Protein AF-0000000087053799 (afdb_homodimer)

Sequence (282 aa):
MRIQCNVCEATEAKLLCCADEAALCWACDEKVHAANKLASKHLRVPLTSYSSQMPKCDICQEASGFFFCLQDRALLCRKCDVAIHTANPYVSGHQRFLLTGVKAGLESTTDPGASPSDAKYLIVKKFQKLKIMLHLEGGLLMRIQCNVCEATEAKLLCCADEAALCWACDEKVHAANKLASKHLRVPLTSYSSQMPKCDICQEASGFFFCLQDRALLCRKCDVAIHTANPYVSGHQRFLLTGVKAGLESTTDPGASPSDAKYLIVKKFQKLKIMLHLEGGLL

Nearest PDB structures (foldseek):
  7wsj-assembly2_C  TM=4.880E-01  e=1.371E-10  Arabidopsis thaliana
  7wsj-assembly1_B  TM=5.093E-01  e=4.129E-10  Arabidopsis thaliana
  7vsp-assembly2_B  TM=5.022E-01  e=5.275E-10  Arabidopsis thaliana
  7vsq-assembly2_B  TM=5.045E-01  e=3.315E-09  Arabidopsis thaliana
  7vsq-assembly3_C  TM=5.017E-01  e=1.533E-08  Arabidopsis thaliana

InterPro domains:
  IPR000315 B-box-type zinc finger [PF00643] (4-47)
  IPR000315 B-box-type zinc finger [PF00643] (53-96)
  IPR000315 B-box-type zinc finger [PS50119] (1-47)
  IPR000315 B-box-type zinc finger [PS50119] (52-99)
  IPR000315 B-box-type zinc finger [SM00336] (4-47)
  IPR000315 B-box-type zinc finger [SM00336] (52-99)
  IPR049808 CONSTANS-like, B-box-type 1 zinc finger [cd19821] (5-47)
  IPR049808 CONSTANS-like, B-box-type 1 zinc finger [cd19821] (56-99)
  IPR051979 B-box zinc finger domain-containing protein [PTHR31832] (1-117)

Radius of gyration: 24.32 Å; Cα contacts (8 Å, |Δi|>4): 510; chains: 2; bounding box: 56×94×60 Å

Foldseek 3Di:
DFDAWPPPSPDGFFKAFVVVRTGHHPVVLCVQQVPDDVSLPTWIWTKDLDDDDAAAFPPPRPHHFFKAWPVVRTGHDPVVLCVQLVPDPVSVPTDIDTDRNIDIDDDIDSRPVPPPVCVVVVVVVVVVVVVVVVVVVPPPD/DFDAWPPPSPDGFFKAFVVVRTGHHPVVLCVQQVPDDVSLPTWIWTKDLPDDDAAAFPPPRPHHFFKAWPVVRTGHDPVVLCVQLVPDPVSVPTDIDTDNNIDIDPDIDSRPVPPPVCVVVVVVVVVVVVVVVVVVVPPPD

pLDDT: mean 82.85, std 24.88, range [24.92, 98.69]

Structure (mmCIF, N/CA/C/O backbone):
data_AF-0000000087053799-model_v1
#
loop_
_entity.id
_entity.type
_entity.pdbx_description
1 polymer 'B-box zinc finger protein 23'
#
loop_
_atom_site.group_PDB
_atom_site.id
_atom_site.type_symbol
_atom_site.label_atom_id
_atom_site.label_alt_id
_atom_site.label_comp_id
_atom_site.label_asym_id
_atom_site.label_entity_id
_atom_site.label_seq_id
_atom_site.pdbx_PDB_ins_code
_atom_site.Cartn_x
_atom_site.Cartn_y
_atom_site.Cartn_z
_atom_site.occupancy
_atom_site.B_iso_or_equiv
_atom_site.auth_seq_id
_atom_site.auth_comp_id
_atom_site.auth_asym_id
_atom_site.auth_atom_id
_atom_site.pdbx_PDB_model_num
ATOM 1 N N . MET A 1 1 ? 6.211 0.188 5.891 1 95.25 1 MET A N 1
ATOM 2 C CA . MET A 1 1 ? 5.109 -0.159 6.781 1 95.25 1 MET A CA 1
ATOM 3 C C . MET A 1 1 ? 4.617 -1.576 6.512 1 95.25 1 MET A C 1
ATOM 5 O O . MET A 1 1 ? 4.387 -1.949 5.359 1 95.25 1 MET A O 1
ATOM 9 N N . ARG A 1 2 ? 4.426 -2.326 7.609 1 95.88 2 ARG A N 1
ATOM 10 C CA . ARG A 1 2 ? 4.105 -3.742 7.473 1 95.88 2 ARG A CA 1
ATOM 11 C C . ARG A 1 2 ? 2.605 -3.949 7.297 1 95.88 2 ARG A C 1
ATOM 13 O O . ARG A 1 2 ? 1.801 -3.184 7.828 1 95.88 2 ARG A O 1
ATOM 20 N N . ILE A 1 3 ? 2.361 -5 6.602 1 96.69 3 ILE A N 1
ATOM 21 C CA . ILE A 1 3 ? 0.971 -5.379 6.379 1 96.69 3 ILE A CA 1
ATOM 22 C C . ILE A 1 3 ? 0.57 -6.477 7.359 1 96.69 3 ILE A C 1
ATOM 24 O O . ILE A 1 3 ? 1.326 -7.422 7.586 1 96.69 3 ILE A O 1
ATOM 28 N N . GLN A 1 4 ? -0.624 -6.34 7.871 1 96.88 4 GLN A N 1
ATOM 29 C CA . GLN A 1 4 ? -1.114 -7.293 8.859 1 96.88 4 GLN A CA 1
ATOM 30 C C . GLN A 1 4 ? -1.717 -8.523 8.188 1 96.88 4 GLN A C 1
ATOM 32 O O . GLN A 1 4 ? -2.447 -8.398 7.199 1 96.88 4 GLN A O 1
ATOM 37 N N . CYS A 1 5 ? -1.4 -9.695 8.734 1 98 5 CYS A N 1
ATOM 38 C CA . CYS A 1 5 ? -2.047 -10.906 8.25 1 98 5 CYS A CA 1
ATOM 39 C C . CYS A 1 5 ? -3.562 -10.797 8.367 1 98 5 CYS A C 1
ATOM 41 O O . CYS A 1 5 ? -4.086 -10.453 9.43 1 98 5 CYS A O 1
ATOM 43 N N . ASN A 1 6 ? -4.223 -11.227 7.297 1 97.19 6 ASN A N 1
ATOM 44 C CA . ASN A 1 6 ? -5.676 -11.086 7.27 1 97.19 6 ASN A CA 1
ATOM 45 C C . ASN A 1 6 ? -6.352 -12.133 8.148 1 97.19 6 ASN A C 1
ATOM 47 O O . ASN A 1 6 ? -7.523 -11.984 8.508 1 97.19 6 ASN A O 1
ATOM 51 N N . VAL A 1 7 ? -5.676 -13.148 8.539 1 98.06 7 VAL A N 1
ATOM 52 C CA . VAL A 1 7 ? -6.305 -14.266 9.242 1 98.06 7 VAL A CA 1
ATOM 53 C C . VAL A 1 7 ? -6.051 -14.133 10.742 1 98.06 7 VAL A C 1
ATOM 55 O O . VAL A 1 7 ? -6.984 -13.914 11.523 1 98.06 7 VAL A O 1
ATOM 58 N N . CYS A 1 8 ? -4.879 -14.094 11.172 1 97.94 8 CYS A N 1
ATOM 59 C CA . CYS A 1 8 ? -4.617 -14.039 12.609 1 97.94 8 CYS A CA 1
ATOM 60 C C . CYS A 1 8 ? -4.629 -12.602 13.109 1 97.94 8 CYS A C 1
ATOM 62 O O . CYS A 1 8 ? -4.754 -12.359 14.312 1 97.94 8 CYS A O 1
ATOM 64 N N . GLU A 1 9 ? -4.398 -11.664 12.203 1 96.56 9 GLU A N 1
ATOM 65 C CA . GLU A 1 9 ? -4.371 -10.242 12.508 1 96.56 9 GLU A CA 1
ATOM 66 C C . GLU A 1 9 ? -3.352 -9.93 13.602 1 96.56 9 GLU A C 1
ATOM 68 O O . GLU A 1 9 ? -3.479 -8.93 14.305 1 96.56 9 GLU A O 1
ATOM 73 N N . ALA A 1 10 ? -2.391 -10.766 13.742 1 95.38 10 ALA A N 1
ATOM 74 C CA . ALA A 1 10 ? -1.413 -10.617 14.812 1 95.38 10 ALA A CA 1
ATOM 75 C C . ALA A 1 10 ? 0.002 -10.5 14.258 1 95.38 10 ALA A C 1
ATOM 77 O O . ALA A 1 10 ? 0.875 -9.891 14.875 1 95.38 10 ALA A O 1
ATOM 78 N N . THR A 1 11 ? 0.205 -11.094 13.188 1 96.75 11 THR A N 1
ATOM 79 C CA . THR A 1 11 ? 1.55 -11.172 12.625 1 96.75 11 THR A CA 1
ATOM 80 C C . THR A 1 11 ? 1.612 -10.461 11.273 1 96.75 11 THR A C 1
ATOM 82 O O . THR A 1 11 ? 0.579 -10.211 10.648 1 96.75 11 THR A O 1
ATOM 85 N N . GLU A 1 12 ? 2.859 -10.055 10.898 1 96.62 12 GLU A N 1
ATOM 86 C CA . GLU A 1 12 ? 3.104 -9.469 9.594 1 96.62 12 GLU A CA 1
ATOM 87 C C . GLU A 1 12 ? 2.848 -10.477 8.477 1 96.62 12 GLU A C 1
ATOM 89 O O . GLU A 1 12 ? 3.24 -11.641 8.578 1 96.62 12 GLU A O 1
ATOM 94 N N . ALA A 1 13 ? 2.186 -10.008 7.461 1 97.62 13 ALA A N 1
ATOM 95 C CA . ALA A 1 13 ? 1.979 -10.844 6.281 1 97.62 13 ALA A CA 1
ATOM 96 C C . ALA A 1 13 ? 3.275 -11.008 5.492 1 97.62 13 ALA A C 1
ATOM 98 O O . ALA A 1 13 ? 4.082 -10.086 5.41 1 97.62 13 ALA A O 1
ATOM 99 N N . LYS A 1 14 ? 3.418 -12.242 4.859 1 97.81 14 LYS A N 1
ATOM 100 C CA . LYS A 1 14 ? 4.609 -12.539 4.07 1 97.81 14 LYS A CA 1
ATOM 101 C C . LYS A 1 14 ? 4.234 -12.961 2.65 1 97.81 14 LYS A C 1
ATOM 103 O O . LYS A 1 14 ? 5.09 -13 1.763 1 97.81 14 LYS A O 1
ATOM 108 N N . LEU A 1 15 ? 2.953 -13.219 2.465 1 98.25 15 LEU A N 1
ATOM 109 C CA . LEU A 1 15 ? 2.445 -13.68 1.178 1 98.25 15 LEU A CA 1
ATOM 110 C C . LEU A 1 15 ? 1.132 -12.984 0.832 1 98.25 15 LEU A C 1
ATOM 112 O O . LEU A 1 15 ? 0.361 -12.625 1.724 1 98.25 15 LEU A O 1
ATOM 116 N N . LEU A 1 16 ? 0.913 -12.867 -0.444 1 98.12 16 LEU A N 1
ATOM 117 C CA . LEU A 1 16 ? -0.398 -12.469 -0.95 1 98.12 16 LEU A CA 1
ATOM 118 C C . LEU A 1 16 ? -1.023 -13.594 -1.771 1 98.12 16 LEU A C 1
ATOM 120 O O . LEU A 1 16 ? -0.388 -14.133 -2.68 1 98.12 16 LEU A O 1
ATOM 124 N N . CYS A 1 17 ? -2.152 -13.961 -1.374 1 98 17 CYS A N 1
ATOM 125 C CA . CYS A 1 17 ? -2.965 -14.82 -2.221 1 98 17 CYS A CA 1
ATOM 126 C C . CYS A 1 17 ? -4.016 -14.016 -2.977 1 98 17 CYS A C 1
ATOM 128 O O . CYS A 1 17 ? -4.965 -13.508 -2.377 1 98 17 CYS A O 1
ATOM 130 N N . CYS A 1 18 ? -3.854 -13.984 -4.23 1 95.5 18 CYS A N 1
ATOM 131 C CA . CYS A 1 18 ? -4.77 -13.188 -5.039 1 95.5 18 CYS A CA 1
ATOM 132 C C . CYS A 1 18 ? -6.137 -13.852 -5.121 1 95.5 18 CYS A C 1
ATOM 134 O O . CYS A 1 18 ? -7.164 -13.172 -5.156 1 95.5 18 CYS A O 1
ATOM 136 N N . ALA A 1 19 ? -6.211 -15.125 -5.164 1 95.88 19 ALA A N 1
ATOM 137 C CA . ALA A 1 19 ? -7.477 -15.852 -5.223 1 95.88 19 ALA A CA 1
ATOM 138 C C . ALA A 1 19 ? -8.328 -15.57 -3.988 1 95.88 19 ALA A C 1
ATOM 140 O O . ALA A 1 19 ? -9.547 -15.391 -4.094 1 95.88 19 ALA A O 1
ATOM 141 N N . ASP A 1 20 ? -7.695 -15.523 -2.883 1 96.25 20 ASP A N 1
ATOM 142 C CA . ASP A 1 20 ? -8.398 -15.227 -1.641 1 96.25 20 ASP A CA 1
ATOM 143 C C . ASP A 1 20 ? -8.445 -13.719 -1.382 1 96.25 20 ASP A C 1
ATOM 145 O O . ASP A 1 20 ? -9.102 -13.266 -0.443 1 96.25 20 ASP A O 1
ATOM 149 N N . GLU A 1 21 ? -7.727 -12.945 -2.133 1 95.31 21 GLU A N 1
ATOM 150 C CA . GLU A 1 21 ? -7.516 -11.516 -1.908 1 95.31 21 GLU A CA 1
ATOM 151 C C . GLU A 1 21 ? -7.09 -11.242 -0.469 1 95.31 21 GLU A C 1
ATOM 153 O O . GLU A 1 21 ? -7.664 -10.375 0.2 1 95.31 21 GLU A O 1
ATOM 158 N N . ALA A 1 22 ? -6.047 -11.961 -0.055 1 96.88 22 ALA A N 1
ATOM 159 C CA . ALA A 1 22 ? -5.641 -11.867 1.346 1 96.88 22 ALA A CA 1
ATOM 160 C C . ALA A 1 22 ? -4.125 -11.914 1.482 1 96.88 22 ALA A C 1
ATOM 162 O O . ALA A 1 22 ? -3.457 -12.703 0.806 1 96.88 22 ALA A O 1
ATOM 163 N N . ALA A 1 23 ? -3.658 -11.055 2.326 1 97.5 23 ALA A N 1
ATOM 164 C CA . ALA A 1 23 ? -2.27 -11.141 2.77 1 97.5 23 ALA A CA 1
ATOM 165 C C . ALA A 1 23 ? -2.139 -12.047 3.992 1 97.5 23 ALA A C 1
ATOM 167 O O . ALA A 1 23 ? -2.898 -11.906 4.957 1 97.5 23 ALA A O 1
ATOM 168 N N . LEU A 1 24 ? -1.108 -12.945 3.936 1 98.44 24 LEU A N 1
ATOM 169 C CA . LEU A 1 24 ? -1.055 -14 4.949 1 98.44 24 LEU A CA 1
ATOM 170 C C . LEU A 1 24 ? 0.363 -14.164 5.488 1 98.44 24 LEU A C 1
ATOM 172 O O . LEU A 1 24 ? 1.335 -14.016 4.742 1 98.44 24 LEU A O 1
ATOM 176 N N . CYS A 1 25 ? 0.391 -14.469 6.766 1 98 25 CYS A N 1
ATOM 177 C CA . CYS A 1 25 ? 1.653 -14.977 7.297 1 98 25 CYS A CA 1
ATOM 178 C C . CYS A 1 25 ? 1.856 -16.438 6.918 1 98 25 CYS A C 1
ATOM 180 O O . CYS A 1 25 ? 0.935 -17.094 6.422 1 98 25 CYS A O 1
ATOM 182 N N . TRP A 1 26 ? 3.029 -16.938 7.188 1 97.88 26 TRP A N 1
ATOM 183 C CA . TRP A 1 26 ? 3.35 -18.297 6.766 1 97.88 26 TRP A CA 1
ATOM 184 C C . TRP A 1 26 ? 2.439 -19.312 7.453 1 97.88 26 TRP A C 1
ATOM 186 O O . TRP A 1 26 ? 1.918 -20.219 6.809 1 97.88 26 TRP A O 1
ATOM 196 N N . ALA A 1 27 ? 2.223 -19.141 8.711 1 98.38 27 ALA A N 1
ATOM 197 C CA . ALA A 1 27 ? 1.41 -20.078 9.477 1 98.38 27 ALA A CA 1
ATOM 198 C C . ALA A 1 27 ? -0.031 -20.094 8.969 1 98.38 27 ALA A C 1
ATOM 200 O O . ALA A 1 27 ? -0.622 -21.156 8.789 1 98.38 27 ALA A O 1
ATOM 201 N N . CYS A 1 28 ? -0.536 -18.984 8.773 1 98.56 28 CYS A N 1
ATOM 202 C CA . CYS A 1 28 ? -1.916 -18.906 8.312 1 98.56 28 CYS A CA 1
ATOM 203 C C . CYS A 1 28 ? -2.037 -19.375 6.863 1 98.56 28 CYS A C 1
ATOM 205 O O . CYS A 1 28 ? -3.053 -19.953 6.48 1 98.56 28 CYS A O 1
ATOM 207 N N . ASP A 1 29 ? -1.03 -19.078 6.062 1 98.19 29 ASP A N 1
ATOM 208 C CA . ASP A 1 29 ? -1.027 -19.594 4.699 1 98.19 29 ASP A CA 1
ATOM 209 C C . ASP A 1 29 ? -1.146 -21.125 4.695 1 98.19 29 ASP A C 1
ATOM 211 O O . ASP A 1 29 ? -1.975 -21.688 3.973 1 98.19 29 ASP A O 1
ATOM 215 N N . GLU A 1 30 ? -0.338 -21.703 5.438 1 97.69 30 GLU A N 1
ATOM 216 C CA . GLU A 1 30 ? -0.353 -23.156 5.512 1 97.69 30 GLU A CA 1
ATOM 217 C C . GLU A 1 30 ? -1.729 -23.672 5.918 1 97.69 30 GLU A C 1
ATOM 219 O O . GLU A 1 30 ? -2.26 -24.594 5.293 1 97.69 30 GLU A O 1
ATOM 224 N N . LYS A 1 31 ? -2.289 -23.109 6.867 1 97.94 31 LYS A N 1
ATOM 225 C CA . LYS A 1 31 ? -3.592 -23.531 7.367 1 97.94 31 LYS A CA 1
ATOM 226 C C . LYS A 1 31 ? -4.68 -23.328 6.316 1 97.94 31 LYS A C 1
ATOM 228 O O . LYS A 1 31 ? -5.492 -24.219 6.078 1 97.94 31 LYS A O 1
ATOM 233 N N . VAL A 1 32 ? -4.684 -22.203 5.703 1 97.88 32 VAL A N 1
ATOM 234 C CA . VAL A 1 32 ? -5.734 -21.828 4.762 1 97.88 32 VAL A CA 1
ATOM 235 C C . VAL A 1 32 ? -5.645 -22.703 3.512 1 97.88 32 VAL A C 1
ATOM 237 O O . VAL A 1 32 ? -6.656 -23.203 3.021 1 97.88 32 VAL A O 1
ATOM 240 N N . HIS A 1 33 ? -4.48 -22.938 3.049 1 97.19 33 HIS A N 1
ATOM 241 C CA . HIS A 1 33 ? -4.336 -23.594 1.755 1 97.19 33 HIS A CA 1
ATOM 242 C C . HIS A 1 33 ? -4.164 -25.109 1.92 1 97.19 33 HIS A C 1
ATOM 244 O O . HIS A 1 33 ? -4.082 -25.844 0.93 1 97.19 33 HIS A O 1
ATOM 250 N N . ALA A 1 34 ? -4.148 -25.516 3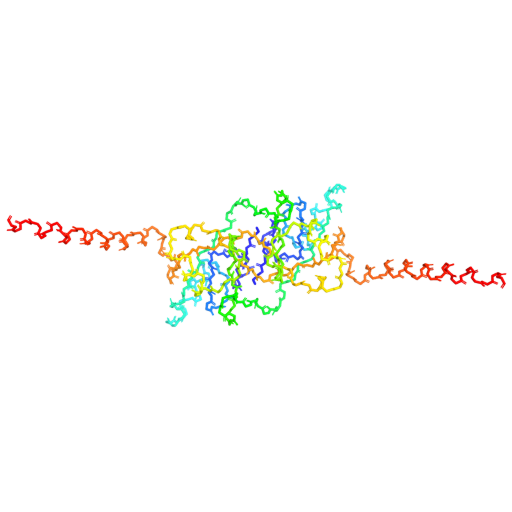.102 1 96.5 34 ALA A N 1
ATOM 251 C CA . ALA A 1 34 ? -4.199 -26.953 3.371 1 96.5 34 ALA A CA 1
ATOM 252 C C . ALA A 1 34 ? -5.637 -27.422 3.562 1 96.5 34 ALA A C 1
ATOM 254 O O . ALA A 1 34 ? -5.891 -28.625 3.662 1 96.5 34 ALA A O 1
ATOM 255 N N . ALA A 1 35 ? -6.543 -26.531 3.549 1 96 35 ALA A N 1
ATOM 256 C CA . ALA A 1 35 ? -7.926 -26.828 3.902 1 96 35 ALA A CA 1
ATOM 257 C C . ALA A 1 35 ? -8.555 -27.781 2.891 1 96 35 ALA A C 1
ATOM 259 O O . ALA A 1 35 ? -9.367 -28.641 3.254 1 96 35 ALA A O 1
ATOM 260 N N . ASN A 1 36 ? -8.273 -27.641 1.62 1 94.88 36 ASN A N 1
ATOM 261 C CA . ASN A 1 36 ? -8.758 -28.531 0.563 1 94.88 36 ASN A CA 1
ATOM 262 C C . ASN A 1 36 ? -7.902 -28.422 -0.695 1 94.88 36 ASN A C 1
ATOM 264 O O . ASN A 1 36 ? -7.047 -27.547 -0.793 1 94.88 36 ASN A O 1
ATOM 268 N N . LYS A 1 37 ? -8.211 -29.25 -1.561 1 95.69 37 LYS A N 1
ATOM 269 C CA . LYS A 1 37 ? -7.395 -29.391 -2.766 1 95.69 37 LYS A CA 1
ATOM 270 C C . LYS A 1 37 ? -7.48 -28.125 -3.625 1 95.69 37 LYS A C 1
ATOM 272 O O . LYS A 1 37 ? -6.492 -27.719 -4.238 1 95.69 37 LYS A O 1
ATOM 277 N N . LEU A 1 38 ? -8.656 -27.594 -3.752 1 97 38 LEU A N 1
ATOM 278 C CA . LEU A 1 38 ? -8.836 -26.406 -4.566 1 97 38 LEU A CA 1
ATOM 279 C C . LEU A 1 38 ? -8 -25.25 -4.02 1 97 38 LEU A C 1
ATOM 281 O O . LEU A 1 38 ? -7.336 -24.547 -4.785 1 97 38 LEU A O 1
ATOM 285 N N . ALA A 1 39 ? -7.965 -25.016 -2.762 1 97.25 39 ALA A N 1
ATOM 286 C CA . ALA A 1 39 ? -7.223 -23.938 -2.121 1 97.25 39 ALA A CA 1
ATOM 287 C C . ALA A 1 39 ? -5.719 -24.141 -2.273 1 97.25 39 ALA A C 1
ATOM 289 O O . ALA A 1 39 ? -4.961 -23.172 -2.385 1 97.25 39 ALA A O 1
ATOM 290 N N . SER A 1 40 ? -5.289 -25.328 -2.289 1 96.31 40 SER A N 1
ATOM 291 C CA . SER A 1 40 ? -3.867 -25.641 -2.375 1 96.31 40 SER A CA 1
ATOM 292 C C . SER A 1 40 ? -3.283 -25.203 -3.713 1 96.31 40 SER A C 1
ATOM 294 O O . SER A 1 40 ? -2.064 -25.094 -3.855 1 96.31 40 SER A O 1
ATOM 296 N N . LYS A 1 41 ? -4.109 -24.953 -4.652 1 96.19 41 LYS A N 1
ATOM 297 C CA . LYS A 1 41 ? -3.662 -24.562 -5.988 1 96.19 41 LYS A CA 1
ATOM 298 C C . LYS A 1 41 ? -3.533 -23.047 -6.113 1 96.19 41 LYS A C 1
ATOM 300 O O . LYS A 1 41 ? -3.041 -22.547 -7.125 1 96.19 41 LYS A O 1
ATOM 305 N N . HIS A 1 42 ? -3.943 -22.375 -5.102 1 97 42 HIS A N 1
ATOM 306 C CA . HIS A 1 42 ? -3.811 -20.922 -5.164 1 97 42 HIS A CA 1
ATOM 307 C C . HIS A 1 42 ? -2.346 -20.516 -5.219 1 97 42 HIS A C 1
ATOM 309 O O . HIS A 1 42 ? -1.521 -21.016 -4.457 1 97 42 HIS A O 1
ATOM 315 N N . LEU A 1 43 ? -2.072 -19.594 -6.172 1 95.06 43 LEU A N 1
ATOM 316 C CA . LEU A 1 43 ? -0.731 -19.016 -6.254 1 95.06 43 LEU A CA 1
ATOM 317 C C . LEU A 1 43 ? -0.522 -17.953 -5.184 1 95.06 43 LEU A C 1
ATOM 319 O O . LEU A 1 43 ? -1.413 -17.141 -4.926 1 95.06 43 LEU A O 1
ATOM 323 N N . ARG A 1 44 ? 0.657 -18.094 -4.52 1 97.81 44 ARG A N 1
ATOM 324 C CA . ARG A 1 44 ? 1.034 -17.125 -3.504 1 97.81 44 ARG A CA 1
ATOM 325 C C . ARG A 1 44 ? 2.172 -16.234 -3.996 1 97.81 44 ARG A C 1
ATOM 327 O O . ARG A 1 44 ? 3.15 -16.734 -4.562 1 97.81 44 ARG A O 1
ATOM 334 N N . VAL A 1 45 ? 1.982 -14.945 -3.811 1 98.19 45 VAL A N 1
ATOM 33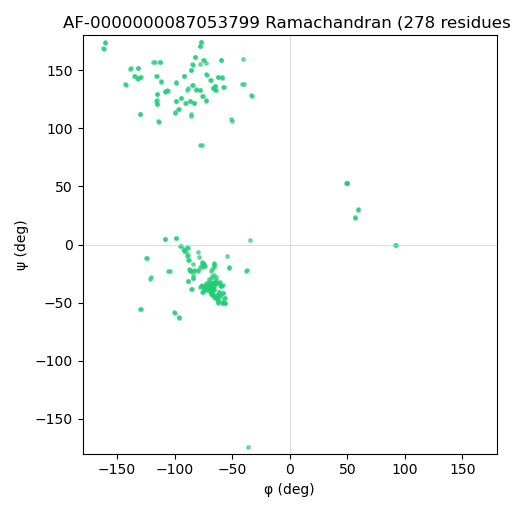5 C CA . VAL A 1 45 ? 3.006 -13.977 -4.172 1 98.19 45 VAL A CA 1
ATOM 336 C C . VAL A 1 45 ? 3.795 -13.562 -2.93 1 98.19 45 VAL A C 1
ATOM 338 O O . VAL A 1 45 ? 3.219 -13.094 -1.947 1 98.19 45 VAL A O 1
ATOM 341 N N . PRO A 1 46 ? 5.168 -13.75 -2.994 1 97.56 46 PRO A N 1
ATOM 342 C CA . PRO A 1 46 ? 5.945 -13.336 -1.824 1 97.56 46 PRO A CA 1
ATOM 343 C C . PRO A 1 46 ? 5.965 -11.82 -1.635 1 97.56 46 PRO A C 1
ATOM 345 O O . PRO A 1 46 ? 6.012 -11.078 -2.615 1 97.56 46 PRO A O 1
ATOM 348 N N . LEU A 1 47 ? 5.891 -11.445 -0.342 1 97 47 LEU A N 1
ATOM 349 C CA . LEU A 1 47 ? 5.969 -10.039 0.048 1 97 47 LEU A CA 1
ATOM 350 C C . LEU A 1 47 ? 7.258 -9.758 0.814 1 97 47 LEU A C 1
ATOM 352 O O . LEU A 1 47 ? 7.695 -10.586 1.622 1 97 47 LEU A O 1
ATOM 356 N N . THR A 1 48 ? 7.812 -8.633 0.528 1 94.31 48 THR A N 1
ATOM 357 C CA . THR A 1 48 ? 9.016 -8.211 1.241 1 94.31 48 THR A CA 1
ATOM 358 C C . THR A 1 48 ? 8.867 -6.785 1.755 1 94.31 48 THR A C 1
ATOM 360 O O . THR A 1 48 ? 8.5 -5.883 1.001 1 94.31 48 THR A O 1
ATOM 363 N N . SER A 1 49 ? 8.797 -6.641 3.07 1 81.44 49 SER A N 1
ATOM 364 C CA . SER A 1 49 ? 8.656 -5.328 3.695 1 81.44 49 SER A CA 1
ATOM 365 C C . SER A 1 49 ? 10.016 -4.648 3.855 1 81.44 49 SER A C 1
ATOM 367 O O . SER A 1 49 ? 10.086 -3.471 4.211 1 81.44 49 SER A O 1
ATOM 369 N N . TYR A 1 50 ? 11.023 -5.59 3.936 1 63.19 50 TYR A N 1
ATOM 370 C CA . TYR A 1 50 ? 12.289 -5.047 4.414 1 63.19 50 TYR A CA 1
ATOM 371 C C . TYR A 1 50 ? 12.508 -3.631 3.9 1 63.19 50 TYR A C 1
ATOM 373 O O . TYR A 1 50 ? 11.812 -3.182 2.988 1 63.19 50 TYR A O 1
ATOM 381 N N . SER A 1 51 ? 13.68 -3.051 4.168 1 55.69 51 SER A N 1
ATOM 382 C CA . SER A 1 51 ? 14.461 -1.844 4.426 1 55.69 51 SER A CA 1
ATOM 383 C C . SER A 1 51 ? 14.273 -0.819 3.311 1 55.69 51 SER A C 1
ATOM 385 O O . SER A 1 51 ? 14.969 0.2 3.277 1 55.69 51 SER A O 1
ATOM 387 N N . SER A 1 52 ? 13.672 -1.111 2.211 1 59.56 52 SER A N 1
ATOM 388 C CA . SER A 1 52 ? 14.141 -0.21 1.165 1 59.56 52 SER A CA 1
ATOM 389 C C . SER A 1 52 ? 13.477 1.158 1.273 1 59.56 52 SER A C 1
ATOM 391 O O . SER A 1 52 ? 12.516 1.329 2.029 1 59.56 52 SER A O 1
ATOM 393 N N . GLN A 1 53 ? 14.109 2.104 0.788 1 78.81 53 GLN A N 1
ATOM 394 C CA . GLN A 1 53 ? 13.867 3.518 0.526 1 78.81 53 GLN A CA 1
ATOM 395 C C . GLN A 1 53 ? 12.547 3.721 -0.214 1 78.81 53 GLN A C 1
ATOM 397 O O . GLN A 1 53 ? 12.289 3.057 -1.22 1 78.81 53 GLN A O 1
ATOM 402 N N . MET A 1 54 ? 11.539 4.238 0.531 1 92.12 54 MET A N 1
ATOM 403 C CA . MET A 1 54 ? 10.328 4.691 -0.155 1 92.12 54 MET A CA 1
ATOM 404 C C . MET A 1 54 ? 10.68 5.398 -1.46 1 92.12 54 MET A C 1
ATOM 406 O O . MET A 1 54 ? 11.672 6.129 -1.529 1 92.12 54 MET A O 1
ATOM 410 N N . PRO A 1 55 ? 9.867 5.059 -2.455 1 95.81 55 PRO A N 1
ATOM 411 C CA . PRO A 1 55 ? 10.086 5.836 -3.678 1 95.81 55 PRO A CA 1
ATOM 412 C C . PRO A 1 55 ? 9.883 7.336 -3.467 1 95.81 55 PRO A C 1
ATOM 414 O O . PRO A 1 55 ? 9.219 7.746 -2.516 1 95.81 55 PRO A O 1
ATOM 417 N N . LYS A 1 56 ? 10.5 8.008 -4.41 1 97.19 56 LYS A N 1
ATOM 418 C CA . LYS A 1 56 ? 10.398 9.461 -4.32 1 97.19 56 LYS A CA 1
ATOM 419 C C . LYS A 1 56 ? 9.109 9.961 -4.969 1 97.19 56 LYS A C 1
ATOM 421 O O . LYS A 1 56 ? 8.555 9.305 -5.855 1 97.19 56 LYS A O 1
ATOM 426 N N . CYS A 1 57 ? 8.695 11.078 -4.52 1 98.38 57 CYS A N 1
ATOM 427 C CA . CYS A 1 57 ? 7.547 11.789 -5.066 1 98.38 57 CYS A CA 1
ATOM 428 C C . CYS A 1 57 ? 7.75 12.094 -6.547 1 98.38 57 CYS A C 1
ATOM 430 O O . CYS A 1 57 ? 8.844 12.5 -6.953 1 98.38 57 CYS A O 1
ATOM 432 N N . ASP A 1 58 ? 6.664 12.016 -7.266 1 98.62 58 ASP A N 1
ATOM 433 C CA . ASP A 1 58 ? 6.727 12.219 -8.711 1 98.62 58 ASP A CA 1
ATOM 434 C C . ASP A 1 58 ? 6.832 13.711 -9.047 1 98.62 58 ASP A C 1
ATOM 436 O O . ASP A 1 58 ? 7.223 14.07 -10.156 1 98.62 58 ASP A O 1
ATOM 440 N N . ILE A 1 59 ? 6.5 14.516 -8.188 1 98.5 59 ILE A N 1
ATOM 441 C CA . ILE A 1 59 ? 6.43 15.953 -8.453 1 98.5 59 ILE A CA 1
ATOM 442 C C . ILE A 1 59 ? 7.727 16.625 -8.008 1 98.5 59 ILE A C 1
ATOM 444 O O . ILE A 1 59 ? 8.516 17.062 -8.836 1 98.5 59 ILE A O 1
ATOM 448 N N . CYS A 1 60 ? 8.055 16.594 -6.746 1 98.38 60 CYS A N 1
ATOM 449 C CA . CYS A 1 60 ? 9.25 17.297 -6.266 1 98.38 60 CYS A CA 1
ATOM 450 C C . CYS A 1 60 ? 10.492 16.438 -6.473 1 98.38 60 CYS A C 1
ATOM 452 O O . CYS A 1 60 ? 11.617 16.953 -6.438 1 98.38 60 CYS A O 1
ATOM 454 N N . GLN A 1 61 ? 10.352 15.195 -6.586 1 97.88 61 GLN A N 1
ATOM 455 C CA . GLN A 1 61 ? 11.43 14.234 -6.797 1 97.88 61 GLN A CA 1
ATOM 456 C C . GLN A 1 61 ? 12.445 14.305 -5.66 1 97.88 61 GLN A C 1
ATOM 458 O O . GLN A 1 61 ? 13.633 14.016 -5.863 1 97.88 61 GLN A O 1
ATOM 463 N N . GLU A 1 62 ? 12.016 14.641 -4.516 1 97.5 62 GLU A N 1
ATOM 464 C CA . GLU A 1 62 ? 12.891 14.773 -3.355 1 97.5 62 GLU A CA 1
ATOM 465 C C . GLU A 1 62 ? 12.344 14.008 -2.158 1 97.5 62 GLU A C 1
ATOM 467 O O . GLU A 1 62 ? 12.992 13.094 -1.644 1 97.5 62 GLU A O 1
ATOM 472 N N . ALA A 1 63 ? 11.195 14.305 -1.824 1 97.31 63 ALA A N 1
ATOM 473 C CA . ALA A 1 63 ? 10.586 13.68 -0.65 1 97.31 63 ALA A CA 1
ATOM 474 C C . ALA A 1 63 ? 10.016 12.312 -0.991 1 97.31 63 ALA A C 1
ATOM 476 O O . ALA A 1 63 ? 9.789 12 -2.162 1 97.31 63 ALA A O 1
ATOM 477 N N . SER A 1 64 ? 9.812 11.531 0.052 1 96.25 64 SER A N 1
ATOM 478 C CA . SER A 1 64 ? 9.211 10.219 -0.127 1 96.25 64 SER A CA 1
ATOM 479 C C . SER A 1 64 ? 7.762 10.328 -0.6 1 96.25 64 SER A C 1
ATOM 481 O O . SER A 1 64 ? 7 11.156 -0.096 1 96.25 64 SER A O 1
ATOM 483 N N . GLY A 1 65 ? 7.469 9.484 -1.613 1 97.5 65 GLY A N 1
ATOM 484 C CA . GLY A 1 65 ? 6.09 9.367 -2.061 1 97.5 65 GLY A CA 1
ATOM 485 C C . GLY A 1 65 ? 5.289 8.359 -1.258 1 97.5 65 GLY A C 1
ATOM 486 O O . GLY A 1 65 ? 5.48 7.148 -1.399 1 97.5 65 GLY A O 1
ATOM 487 N N . PHE A 1 66 ? 4.336 8.891 -0.48 1 97.62 66 PHE A N 1
ATOM 488 C CA . PHE A 1 66 ? 3.529 8.031 0.377 1 97.62 66 PHE A CA 1
ATOM 489 C C . PHE A 1 66 ? 2.141 7.828 -0.214 1 97.62 66 PHE A C 1
ATOM 491 O O . PHE A 1 66 ? 1.472 6.832 0.082 1 97.62 66 PHE A O 1
ATOM 498 N N . PHE A 1 67 ? 1.791 8.734 -1.008 1 98.31 67 PHE A N 1
ATOM 499 C CA . PHE A 1 67 ? 0.389 8.75 -1.41 1 98.31 67 PHE A CA 1
ATOM 500 C C . PHE A 1 67 ? 0.252 8.484 -2.904 1 98.31 67 PHE A C 1
ATOM 502 O O . PHE A 1 67 ? 0.74 9.266 -3.725 1 98.31 67 PHE A O 1
ATOM 509 N N . PHE A 1 68 ? -0.451 7.465 -3.199 1 98.19 68 PHE A N 1
ATOM 510 C CA . PHE A 1 68 ? -0.769 7.113 -4.578 1 98.19 68 PHE A CA 1
ATOM 511 C C . PHE A 1 68 ? -2.148 7.629 -4.965 1 98.19 68 PHE A C 1
ATOM 513 O O . PHE A 1 68 ? -3.156 7.219 -4.383 1 98.19 68 PHE A O 1
ATOM 520 N N . CYS A 1 69 ? -2.188 8.508 -5.898 1 98.5 69 CYS A N 1
ATOM 521 C CA . CYS A 1 69 ? -3.461 8.992 -6.418 1 98.5 69 CYS A CA 1
ATOM 522 C C . CYS A 1 69 ? -3.979 8.086 -7.527 1 98.5 69 CYS A C 1
ATOM 524 O O . CYS A 1 69 ? -3.338 7.945 -8.57 1 98.5 69 CYS A O 1
ATOM 526 N N . LEU A 1 70 ? -5.148 7.605 -7.344 1 97.69 70 LEU A N 1
ATOM 527 C CA . LEU A 1 70 ? -5.715 6.637 -8.281 1 97.69 70 LEU A CA 1
ATOM 528 C C . LEU A 1 70 ? -5.984 7.281 -9.633 1 97.69 70 LEU A C 1
ATOM 530 O O . LEU A 1 70 ? -5.68 6.699 -10.672 1 97.69 70 LEU A O 1
ATOM 534 N N . GLN A 1 71 ? -6.504 8.414 -9.656 1 97.56 71 GLN A N 1
ATOM 535 C CA . GLN A 1 71 ? -6.906 9.078 -10.891 1 97.56 71 GLN A CA 1
ATOM 536 C C . GLN A 1 71 ? -5.691 9.594 -11.656 1 97.56 71 GLN A C 1
ATOM 538 O O . GLN A 1 71 ? -5.609 9.453 -12.875 1 97.56 71 GLN A O 1
ATOM 543 N N . ASP A 1 72 ? -4.762 10.102 -10.922 1 97.5 72 ASP A N 1
ATOM 544 C CA . ASP A 1 72 ? -3.586 10.672 -11.57 1 97.5 72 ASP A CA 1
ATOM 545 C C . ASP A 1 72 ? -2.521 9.602 -11.812 1 97.5 72 ASP A C 1
ATOM 547 O O . ASP A 1 72 ? -1.564 9.828 -12.555 1 97.5 72 ASP A O 1
ATOM 551 N N . ARG A 1 73 ? -2.68 8.57 -11.25 1 97.06 73 ARG A N 1
ATOM 552 C CA . ARG A 1 73 ? -1.667 7.52 -11.266 1 97.06 73 ARG A CA 1
ATOM 553 C C . ARG A 1 73 ? -0.293 8.078 -10.906 1 97.06 73 ARG A C 1
ATOM 555 O O . ARG A 1 73 ? 0.694 7.793 -11.586 1 97.06 73 ARG A O 1
ATOM 562 N N . ALA A 1 74 ? -0.212 8.773 -9.789 1 98.19 74 ALA A N 1
ATOM 563 C CA . ALA A 1 74 ? 1.007 9.43 -9.328 1 98.19 74 ALA A CA 1
ATOM 564 C C . ALA A 1 74 ? 1.275 9.125 -7.859 1 98.19 74 ALA A C 1
ATOM 566 O O . ALA A 1 74 ? 0.342 9.023 -7.059 1 98.19 74 ALA A O 1
ATOM 567 N N . LEU A 1 75 ? 2.566 8.992 -7.621 1 98.5 75 LEU A N 1
ATOM 568 C CA . LEU A 1 75 ? 3.047 8.883 -6.246 1 98.5 75 LEU A CA 1
ATOM 569 C C . LEU A 1 75 ? 3.473 10.25 -5.711 1 98.5 75 LEU A C 1
ATOM 571 O O . LEU A 1 75 ? 4.297 10.93 -6.324 1 98.5 75 LEU A O 1
ATOM 575 N N . LEU A 1 76 ? 2.887 10.609 -4.547 1 98.69 76 LEU A N 1
ATOM 576 C CA . LEU A 1 76 ? 3.068 11.977 -4.082 1 98.69 76 LEU A CA 1
ATOM 577 C C . LEU A 1 76 ? 3.529 12 -2.629 1 98.69 76 LEU A C 1
ATOM 579 O O . LEU A 1 76 ? 3.094 11.172 -1.822 1 98.69 76 LEU A O 1
ATOM 583 N N . CYS A 1 77 ? 4.387 12.992 -2.391 1 98.5 77 CYS A N 1
ATOM 584 C CA . CYS A 1 77 ? 4.648 13.305 -0.991 1 98.5 77 CYS A CA 1
ATOM 585 C C . CYS A 1 77 ? 3.504 14.109 -0.387 1 98.5 77 CYS A C 1
ATOM 587 O O . CYS A 1 77 ? 2.58 14.508 -1.097 1 98.5 77 CYS A O 1
ATOM 589 N N . ARG A 1 78 ? 3.627 14.312 0.883 1 98.19 78 ARG A N 1
ATOM 590 C CA . ARG A 1 78 ? 2.527 15 1.558 1 98.19 78 ARG A CA 1
ATOM 591 C C . ARG A 1 78 ? 2.338 16.406 1.005 1 98.19 78 ARG A C 1
ATOM 593 O O . ARG A 1 78 ? 1.218 16.812 0.681 1 98.19 78 ARG A O 1
ATOM 600 N N . LYS A 1 79 ? 3.354 17.125 0.938 1 97.88 79 LYS A N 1
ATOM 601 C CA . LYS A 1 79 ? 3.277 18.516 0.492 1 97.88 79 LYS A CA 1
ATOM 602 C C . LYS A 1 79 ? 2.684 18.609 -0.911 1 97.88 79 LYS A C 1
ATOM 604 O O . LYS A 1 79 ? 1.768 19.391 -1.15 1 97.88 79 LYS A O 1
ATOM 609 N N . CYS A 1 80 ? 3.16 17.875 -1.835 1 98.62 80 CYS A N 1
ATOM 610 C CA . CYS A 1 80 ? 2.674 17.891 -3.209 1 98.62 80 CYS A CA 1
ATOM 611 C C . CYS A 1 80 ? 1.248 17.359 -3.295 1 98.62 80 CYS A C 1
ATOM 613 O O . CYS A 1 80 ? 0.448 17.844 -4.102 1 98.62 80 CYS A O 1
ATOM 615 N N . ASP A 1 81 ? 0.957 16.359 -2.49 1 98.62 81 ASP A N 1
ATOM 616 C CA . ASP A 1 81 ? -0.385 15.781 -2.441 1 98.62 81 ASP A CA 1
ATOM 617 C C . ASP A 1 81 ? -1.421 16.844 -2.074 1 98.62 81 ASP A C 1
ATOM 619 O O . ASP A 1 81 ? -2.428 17 -2.77 1 98.62 81 ASP A O 1
ATOM 623 N N . VAL A 1 82 ? -1.106 17.547 -1.029 1 98.12 82 VAL A N 1
ATOM 624 C CA . VAL A 1 82 ? -2.025 18.578 -0.556 1 98.12 82 VAL A CA 1
ATOM 625 C C . VAL A 1 82 ? -2.133 19.688 -1.597 1 98.12 82 VAL A C 1
ATOM 627 O O . VAL A 1 82 ? -3.236 20.125 -1.934 1 98.12 82 VAL A O 1
ATOM 630 N N . ALA A 1 83 ? -1.054 20.094 -2.104 1 98.25 83 ALA A N 1
ATOM 631 C CA . ALA A 1 83 ? -1.053 21.172 -3.09 1 98.25 83 ALA A CA 1
ATOM 632 C C . ALA A 1 83 ? -1.917 20.812 -4.297 1 98.25 83 ALA A C 1
ATOM 634 O O . ALA A 1 83 ? -2.688 21.641 -4.781 1 98.25 83 ALA A O 1
ATOM 635 N N . ILE A 1 84 ? -1.823 19.641 -4.707 1 98.38 84 ILE A N 1
ATOM 636 C CA . ILE A 1 84 ? -2.52 19.188 -5.91 1 98.38 84 ILE A CA 1
ATOM 637 C C . ILE A 1 84 ? -4 18.984 -5.602 1 98.38 84 ILE A C 1
ATOM 639 O O . ILE A 1 84 ? -4.867 19.438 -6.348 1 98.38 84 ILE A O 1
ATOM 643 N N . HIS A 1 85 ? -4.328 18.453 -4.527 1 98.38 85 HIS A N 1
ATOM 644 C CA . HIS A 1 85 ? -5.684 17.969 -4.305 1 98.38 85 HIS A CA 1
ATOM 645 C C . HIS A 1 85 ? -6.512 18.969 -3.516 1 98.38 85 HIS A C 1
ATOM 647 O O . HIS A 1 85 ? -7.656 18.688 -3.146 1 98.38 85 HIS A O 1
ATOM 653 N N . THR A 1 86 ? -5.973 20.078 -3.277 1 97.5 86 THR A N 1
ATOM 654 C CA . THR A 1 86 ? -6.762 21.156 -2.711 1 97.5 86 THR A CA 1
ATOM 655 C C . THR A 1 86 ? -7.016 22.25 -3.754 1 97.5 86 THR A C 1
ATOM 657 O O . THR A 1 86 ? -7.664 23.25 -3.463 1 97.5 86 THR A O 1
ATOM 660 N N . ALA A 1 87 ? -6.598 22.031 -4.973 1 97 87 ALA A N 1
ATOM 661 C CA . ALA A 1 87 ? -6.656 23.047 -6.023 1 97 87 ALA A CA 1
ATOM 662 C C . ALA A 1 87 ? -8.094 23.328 -6.43 1 97 87 ALA A C 1
ATOM 664 O O . ALA A 1 87 ? -8.453 24.484 -6.727 1 97 87 ALA A O 1
ATOM 665 N N . ASN A 1 88 ? -8.953 22.344 -6.492 1 96.5 88 ASN A N 1
ATOM 666 C CA . ASN A 1 88 ? -10.367 22.484 -6.812 1 96.5 88 ASN A CA 1
ATOM 667 C C . ASN A 1 88 ? -11.172 21.266 -6.379 1 96.5 88 ASN A C 1
ATOM 669 O O . ASN A 1 88 ? -10.594 20.234 -6.012 1 96.5 88 ASN A O 1
ATOM 673 N N . PRO A 1 89 ? -12.469 21.344 -6.398 1 96.5 89 PRO A N 1
ATOM 674 C CA . PRO A 1 89 ? -13.312 20.25 -5.895 1 96.5 89 PRO A CA 1
ATOM 675 C C . PRO A 1 89 ? -13.156 18.969 -6.699 1 96.5 89 PRO A C 1
ATOM 677 O O . PRO A 1 89 ? -13.305 17.875 -6.148 1 96.5 89 PRO A O 1
ATOM 680 N N . TYR A 1 90 ? -12.906 19.094 -7.934 1 97.69 90 TYR A N 1
ATOM 681 C CA . TYR A 1 90 ? -12.773 17.906 -8.766 1 97.69 90 TYR A CA 1
ATOM 682 C C . TYR A 1 90 ? -11.609 17.031 -8.305 1 97.69 90 TYR A C 1
ATOM 684 O O . TYR A 1 90 ? -11.766 15.836 -8.086 1 97.69 90 TYR A O 1
ATOM 692 N N . VAL A 1 91 ? -10.484 17.641 -8.094 1 97.81 91 VAL A N 1
ATOM 693 C CA . VAL A 1 91 ? -9.297 16.875 -7.734 1 97.81 91 VAL A CA 1
ATOM 694 C C . VAL A 1 91 ? -9.336 16.516 -6.25 1 97.81 91 VAL A C 1
ATOM 696 O O . VAL A 1 91 ? -8.719 15.547 -5.82 1 97.81 91 VAL A O 1
ATOM 699 N N . SER A 1 92 ? -10.039 17.219 -5.426 1 97.56 92 SER A N 1
ATOM 700 C CA . SER A 1 92 ? -10.188 16.859 -4.016 1 97.56 92 SER A CA 1
ATOM 701 C C . SER A 1 92 ? -10.945 15.555 -3.848 1 97.56 92 SER A C 1
ATOM 703 O O . SER A 1 92 ? -10.867 14.922 -2.793 1 97.56 92 SER A O 1
ATOM 705 N N . GLY A 1 93 ? -11.656 15.148 -4.902 1 96.75 93 GLY A N 1
ATOM 706 C CA . GLY A 1 93 ? -12.43 13.914 -4.863 1 96.75 93 GLY A CA 1
ATOM 707 C C . GLY A 1 93 ? -11.641 12.703 -5.301 1 96.75 93 GLY A C 1
ATOM 708 O O . GLY A 1 93 ? -12.141 11.57 -5.254 1 96.75 93 GLY A O 1
ATOM 709 N N . HIS A 1 94 ? -10.414 12.906 -5.695 1 97.81 94 HIS A N 1
ATOM 710 C CA . HIS A 1 94 ? -9.586 11.773 -6.098 1 97.81 94 HIS A CA 1
ATOM 711 C C . HIS A 1 94 ? -9.367 10.812 -4.93 1 97.81 94 HIS A C 1
ATOM 713 O O . HIS A 1 94 ? -9.289 11.242 -3.777 1 97.81 94 HIS A O 1
ATOM 719 N N . GLN A 1 95 ? -9.336 9.516 -5.332 1 96 95 GLN A N 1
ATOM 720 C CA . GLN A 1 95 ? -9.016 8.5 -4.34 1 96 95 GLN A CA 1
ATOM 721 C C . GLN A 1 95 ? -7.504 8.367 -4.156 1 96 95 GLN A C 1
ATOM 723 O O . GLN A 1 95 ? -6.777 8.141 -5.125 1 96 95 GLN A O 1
ATOM 728 N N . ARG A 1 96 ? -7.102 8.578 -2.918 1 97.31 96 ARG A N 1
ATOM 729 C CA . ARG A 1 96 ? -5.684 8.508 -2.578 1 97.31 96 ARG A CA 1
ATOM 730 C C . ARG A 1 96 ? -5.41 7.355 -1.616 1 97.31 96 ARG A C 1
ATOM 732 O O . ARG A 1 96 ? -6.09 7.215 -0.598 1 97.31 96 ARG A O 1
ATOM 739 N N . PHE A 1 9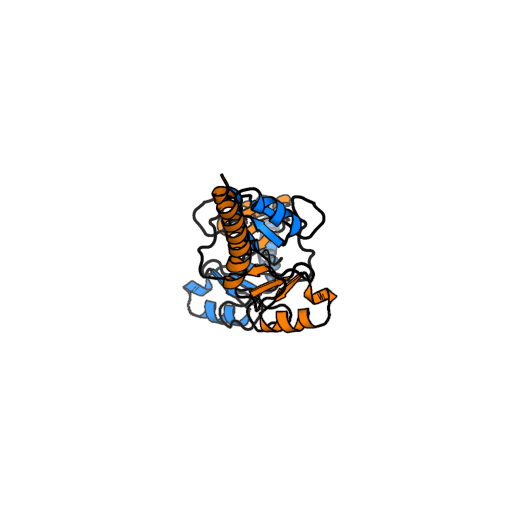7 ? -4.402 6.547 -1.989 1 97.06 97 PHE A N 1
ATOM 740 C CA . PHE A 1 97 ? -4.07 5.359 -1.21 1 97.06 97 PHE A CA 1
ATOM 741 C C . PHE A 1 97 ? -2.67 5.477 -0.614 1 97.06 97 PHE A C 1
ATOM 743 O O . PHE A 1 97 ? -1.769 6.035 -1.241 1 97.06 97 PHE A O 1
ATOM 750 N N . LEU A 1 98 ? -2.568 4.926 0.578 1 96.81 98 LEU A N 1
ATOM 751 C CA . LEU A 1 98 ? -1.233 4.84 1.161 1 96.81 98 LEU A CA 1
ATOM 752 C C . LEU A 1 98 ? -0.419 3.734 0.5 1 96.81 98 LEU A C 1
ATOM 754 O O . LEU A 1 98 ? -0.883 2.598 0.389 1 96.81 98 LEU A O 1
ATOM 758 N N . LEU A 1 99 ? 0.75 4.113 0.055 1 96.75 99 LEU A N 1
ATOM 759 C CA . LEU A 1 99 ? 1.727 3.111 -0.354 1 96.75 99 LEU A CA 1
ATOM 760 C C . LEU A 1 99 ? 2.615 2.709 0.817 1 96.75 99 LEU A C 1
ATOM 762 O O . LEU A 1 99 ? 3.357 3.535 1.352 1 96.75 99 LEU A O 1
ATOM 766 N N . THR A 1 100 ? 2.641 1.49 1.143 1 95.81 100 THR A N 1
ATOM 767 C CA . THR A 1 100 ? 3.305 1.019 2.352 1 95.81 100 THR A CA 1
ATOM 768 C C . THR A 1 100 ? 4.781 0.742 2.086 1 95.81 100 THR A C 1
ATOM 770 O O . THR A 1 100 ? 5.574 0.619 3.021 1 95.81 100 THR A O 1
ATOM 773 N N . GLY A 1 101 ? 5.172 0.534 0.872 1 95.75 101 GLY A N 1
ATOM 774 C CA . GLY A 1 101 ? 6.539 0.163 0.542 1 95.75 101 GLY A CA 1
ATOM 775 C C . GLY A 1 101 ? 6.754 -1.338 0.491 1 95.75 101 GLY A C 1
ATOM 776 O O . GLY A 1 101 ? 7.863 -1.803 0.22 1 95.75 101 GLY A O 1
ATOM 777 N N . VAL A 1 102 ? 5.727 -2.104 0.751 1 96.5 102 VAL A N 1
ATOM 778 C CA . VAL A 1 102 ? 5.848 -3.557 0.658 1 96.5 102 VAL A CA 1
ATOM 779 C C . VAL A 1 102 ? 5.93 -3.975 -0.808 1 96.5 102 VAL A C 1
ATOM 781 O O . VAL A 1 102 ? 5.035 -3.674 -1.599 1 96.5 102 VAL A O 1
ATOM 784 N N . LYS A 1 103 ? 7.008 -4.688 -1.091 1 96.75 103 LYS A N 1
ATOM 785 C CA . LYS A 1 103 ? 7.254 -5.121 -2.463 1 96.75 103 LYS A CA 1
ATOM 786 C C . LYS A 1 103 ? 6.656 -6.504 -2.719 1 96.75 103 LYS A C 1
ATOM 788 O O . LYS A 1 103 ? 6.637 -7.352 -1.823 1 96.75 103 LYS A O 1
ATOM 793 N N . ALA A 1 104 ? 6.203 -6.645 -3.904 1 97.25 104 ALA A N 1
ATOM 794 C CA . ALA A 1 104 ? 5.688 -7.938 -4.352 1 97.25 104 ALA A CA 1
ATOM 795 C C . ALA A 1 104 ? 6.664 -8.617 -5.309 1 97.25 104 ALA A C 1
ATOM 797 O O . ALA A 1 104 ? 7.145 -7.988 -6.258 1 97.25 104 ALA A O 1
ATOM 798 N N . GLY A 1 105 ? 6.902 -9.859 -5.027 1 96.12 105 GLY A N 1
ATOM 799 C CA . GLY A 1 105 ? 7.742 -10.617 -5.941 1 96.12 105 GLY A CA 1
ATOM 800 C C . GLY A 1 105 ? 7.031 -10.992 -7.227 1 96.12 105 GLY A C 1
ATOM 801 O O . GLY A 1 105 ? 5.801 -10.992 -7.285 1 96.12 105 GLY A O 1
ATOM 802 N N . LEU A 1 106 ? 7.84 -11.266 -8.18 1 94.81 106 LEU A N 1
ATOM 803 C CA . LEU A 1 106 ? 7.27 -11.664 -9.461 1 94.81 106 LEU A CA 1
ATOM 804 C C . LEU A 1 106 ? 6.977 -13.164 -9.484 1 94.81 106 LEU A C 1
ATOM 806 O O . LEU A 1 106 ? 5.934 -13.586 -9.992 1 94.81 106 LEU A O 1
ATOM 810 N N . GLU A 1 107 ? 7.844 -13.93 -8.898 1 91.62 107 GLU A N 1
ATOM 811 C CA . GLU A 1 107 ? 7.645 -15.375 -8.875 1 91.62 107 GLU A CA 1
ATOM 812 C C . GLU A 1 107 ? 6.676 -15.781 -7.766 1 91.62 107 GLU A C 1
ATOM 814 O O . GLU A 1 107 ? 6.754 -15.266 -6.648 1 91.62 107 GLU A O 1
ATOM 819 N N . SER A 1 108 ? 5.738 -16.656 -8.18 1 91.88 108 SER A N 1
ATOM 820 C CA . SER A 1 108 ? 4.746 -17.141 -7.227 1 91.88 108 SER A CA 1
ATOM 821 C C . SER A 1 108 ? 4.941 -18.625 -6.945 1 91.88 108 SER A C 1
ATOM 823 O O . SER A 1 108 ? 5.598 -19.328 -7.715 1 91.88 108 SER A O 1
ATOM 825 N N . THR A 1 109 ? 4.418 -19.031 -5.742 1 86.56 109 THR A N 1
ATOM 826 C CA . THR A 1 109 ? 4.477 -20.438 -5.395 1 86.56 109 THR A CA 1
ATOM 827 C C . THR A 1 109 ? 3.119 -20.938 -4.895 1 86.56 109 THR A C 1
ATOM 829 O O . THR A 1 109 ? 2.287 -20.125 -4.461 1 86.56 109 THR A O 1
ATOM 832 N N . THR A 1 110 ? 2.805 -22.188 -5.066 1 83.44 110 THR A N 1
ATOM 833 C CA . THR A 1 110 ? 1.639 -22.812 -4.453 1 83.44 110 THR A CA 1
ATOM 834 C C . THR A 1 110 ? 1.985 -23.359 -3.074 1 83.44 110 THR A C 1
ATOM 836 O O . THR A 1 110 ? 1.104 -23.547 -2.23 1 83.44 110 THR A O 1
ATOM 839 N N . ASP A 1 111 ? 3.293 -23.828 -2.854 1 65.12 111 ASP A N 1
ATOM 840 C CA . ASP A 1 111 ? 3.732 -24.344 -1.561 1 65.12 111 ASP A CA 1
ATOM 841 C C . ASP A 1 111 ? 4.797 -23.438 -0.94 1 65.12 111 ASP A C 1
ATOM 843 O O . ASP A 1 111 ? 5.883 -23.281 -1.5 1 65.12 111 ASP A O 1
ATOM 847 N N . PRO A 1 112 ? 4.391 -22.656 0.107 1 58.56 112 PRO A N 1
ATOM 848 C CA . PRO A 1 112 ? 5.402 -21.75 0.643 1 58.56 112 PRO A CA 1
ATOM 849 C C . PRO A 1 112 ? 6.641 -22.484 1.16 1 58.56 112 PRO A C 1
ATOM 851 O O . PRO A 1 112 ? 7.668 -21.859 1.433 1 58.56 112 PRO A O 1
ATOM 854 N N . GLY A 1 113 ? 6.586 -23.75 1.804 1 48.44 113 GLY A N 1
ATOM 855 C CA . GLY A 1 113 ? 7.773 -24.438 2.291 1 48.44 113 GLY A CA 1
ATOM 856 C C . GLY A 1 113 ? 8.852 -24.578 1.236 1 48.44 113 GLY A C 1
ATOM 857 O O . GLY A 1 113 ? 9.914 -25.141 1.504 1 48.44 113 GLY A O 1
ATOM 858 N N . ALA A 1 114 ? 8.531 -24.484 -0.001 1 45.03 114 ALA A N 1
ATOM 859 C CA . ALA A 1 114 ? 9.609 -24.688 -0.968 1 45.03 114 ALA A CA 1
ATOM 860 C C . ALA A 1 114 ? 10.508 -23.453 -1.049 1 45.03 114 ALA A C 1
ATOM 862 O O . ALA A 1 114 ? 10.031 -22.344 -1.303 1 45.03 114 ALA A O 1
ATOM 863 N N . SER A 1 115 ? 11.469 -23.312 -0.243 1 42.06 115 SER A N 1
ATOM 864 C CA . SER A 1 115 ? 12.508 -22.281 -0.264 1 42.06 115 SER A CA 1
ATOM 865 C C . SER A 1 115 ? 12.852 -21.875 -1.692 1 42.06 115 SER A C 1
ATOM 867 O O . SER A 1 115 ? 12.82 -22.703 -2.604 1 42.06 115 SER A O 1
ATOM 869 N N . PRO A 1 116 ? 12.852 -20.578 -2.035 1 42.28 116 PRO A N 1
ATOM 870 C CA . PRO A 1 116 ? 13.297 -20.172 -3.371 1 42.28 116 PRO A CA 1
ATOM 871 C C . PRO A 1 116 ? 14.477 -21 -3.879 1 42.28 116 PRO A C 1
ATOM 873 O O . PRO A 1 116 ? 14.875 -20.859 -5.039 1 42.28 116 PRO A O 1
ATOM 876 N N . SER A 1 117 ? 15.227 -21.609 -3.053 1 36.84 117 SER A N 1
ATOM 877 C CA . SER A 1 117 ? 16.391 -22.359 -3.521 1 36.84 117 SER A CA 1
ATOM 878 C C . SER A 1 117 ? 15.969 -23.469 -4.477 1 36.84 117 SER A C 1
ATOM 880 O O . SER A 1 117 ? 16.703 -23.812 -5.402 1 36.84 117 SER A O 1
ATOM 882 N N . ASP A 1 118 ? 14.836 -24.062 -4.23 1 34.91 118 ASP A N 1
ATOM 883 C CA . ASP A 1 118 ? 14.562 -25.297 -4.961 1 34.91 118 ASP A CA 1
ATOM 884 C C . ASP A 1 118 ? 13.969 -25 -6.336 1 34.91 118 ASP A C 1
ATOM 886 O O . ASP A 1 118 ? 13.828 -25.906 -7.164 1 34.91 118 ASP A O 1
ATOM 890 N N . ALA A 1 119 ? 13.305 -23.984 -6.539 1 35.72 119 ALA A N 1
ATOM 891 C CA . ALA A 1 119 ? 12.766 -23.703 -7.867 1 35.72 119 ALA A CA 1
ATOM 892 C C . ALA A 1 119 ? 13.883 -23.406 -8.859 1 35.72 119 ALA A C 1
ATOM 894 O O . ALA A 1 119 ? 13.633 -23.25 -10.062 1 35.72 119 ALA A O 1
ATOM 895 N N . LYS A 1 120 ? 15.055 -23.031 -8.445 1 34.75 120 LYS A N 1
ATOM 896 C CA . LYS A 1 120 ? 16.188 -23.031 -9.367 1 34.75 120 LYS A CA 1
ATOM 897 C C . LYS A 1 120 ? 16.469 -24.438 -9.906 1 34.75 120 LYS A C 1
ATOM 899 O O . LYS A 1 120 ? 17.109 -24.594 -10.945 1 34.75 120 LYS A O 1
ATOM 904 N N . TYR A 1 121 ? 16.203 -25.375 -9.07 1 33.53 121 TYR A N 1
ATOM 905 C CA . TYR A 1 121 ? 16.625 -26.703 -9.445 1 33.53 121 TYR A CA 1
ATOM 906 C C . TYR A 1 121 ? 15.758 -27.281 -10.562 1 33.53 121 TYR A C 1
ATOM 908 O O . TYR A 1 121 ? 16.234 -27.984 -11.438 1 33.53 121 TYR A O 1
ATOM 916 N N . LEU A 1 122 ? 14.398 -26.969 -10.578 1 31.64 122 LEU A N 1
ATOM 917 C CA . LEU A 1 122 ? 13.609 -27.641 -11.602 1 31.64 122 LEU A CA 1
ATOM 918 C C . LEU A 1 122 ? 13.812 -26.984 -12.969 1 31.64 122 LEU A C 1
ATOM 920 O O . LEU A 1 122 ? 13.852 -27.672 -13.984 1 31.64 122 LEU A O 1
ATOM 924 N N . ILE A 1 123 ? 13.953 -25.688 -12.953 1 32.66 123 ILE A N 1
ATOM 925 C CA . ILE A 1 123 ? 14.148 -25.094 -14.273 1 32.66 123 ILE A CA 1
ATOM 926 C C . ILE A 1 123 ? 15.562 -25.406 -14.773 1 32.66 123 ILE A C 1
ATOM 928 O O . ILE A 1 123 ? 15.766 -25.625 -15.969 1 32.66 123 ILE A O 1
ATOM 932 N N . VAL A 1 124 ? 16.469 -25.422 -13.797 1 32.25 124 VAL A N 1
ATOM 933 C CA . VAL A 1 124 ? 17.812 -25.75 -14.242 1 32.25 124 VAL A CA 1
ATOM 934 C C . VAL A 1 124 ? 17.875 -27.219 -14.672 1 32.25 124 VAL A C 1
ATOM 936 O O . VAL A 1 124 ? 18.766 -27.609 -15.438 1 32.25 124 VAL A O 1
ATOM 939 N N . LYS A 1 125 ? 17.109 -28.047 -13.961 1 34.06 125 LYS A N 1
ATOM 940 C CA . LYS A 1 125 ? 17.172 -29.438 -14.375 1 34.06 125 LYS A CA 1
ATOM 941 C C . LYS A 1 125 ? 16.594 -29.625 -15.773 1 34.06 125 LYS A C 1
ATOM 943 O O . LYS A 1 125 ? 17.031 -30.5 -16.531 1 34.06 125 LYS A O 1
ATOM 948 N N . LYS A 1 126 ? 15.586 -28.859 -16.047 1 34.16 126 LYS A N 1
ATOM 949 C CA . LYS A 1 126 ? 15.039 -29.078 -17.375 1 34.16 126 LYS A CA 1
ATOM 950 C C . LYS A 1 126 ? 16 -28.578 -18.453 1 34.16 126 LYS A C 1
ATOM 952 O O . LYS A 1 126 ? 16.141 -29.188 -19.516 1 34.16 126 LYS A O 1
ATOM 957 N N . PHE A 1 127 ? 16.703 -27.469 -18.047 1 32.66 127 PHE A N 1
ATOM 958 C CA . PHE A 1 127 ? 17.625 -27 -19.062 1 32.66 127 PHE A CA 1
ATOM 959 C C . PHE A 1 127 ? 18.812 -27.953 -19.188 1 32.66 127 PHE A C 1
ATOM 961 O O . PHE A 1 127 ? 19.344 -28.141 -20.297 1 32.66 127 PHE A O 1
ATOM 968 N N . GLN A 1 128 ? 19.188 -28.531 -18.016 1 33.59 128 GLN A N 1
ATOM 969 C CA . GLN A 1 128 ? 20.297 -29.453 -18.125 1 33.59 128 GLN A CA 1
ATOM 970 C C . GLN A 1 128 ? 19.891 -30.734 -18.844 1 33.59 128 GLN A C 1
ATOM 972 O O . GLN A 1 128 ? 20.719 -31.406 -19.469 1 33.59 128 GLN A O 1
ATOM 977 N N . LYS A 1 129 ? 18.656 -31.188 -18.609 1 35.06 129 LYS A N 1
ATOM 978 C CA . LYS A 1 129 ? 18.234 -32.375 -19.312 1 35.06 129 LYS A CA 1
ATOM 979 C C . LYS A 1 129 ? 18.156 -32.125 -20.812 1 35.06 129 LYS A C 1
ATOM 981 O O . LYS A 1 129 ? 18.469 -33 -21.625 1 35.06 129 LYS A O 1
ATOM 986 N N . LEU A 1 130 ? 17.766 -30.875 -21.125 1 31.73 130 LEU A N 1
ATOM 987 C CA . LEU A 1 130 ? 17.719 -30.609 -22.547 1 31.73 130 LEU A CA 1
ATOM 988 C C . LEU A 1 130 ? 19.125 -30.594 -23.141 1 31.73 130 LEU A C 1
ATOM 990 O O . LEU A 1 130 ? 19.328 -30.969 -24.297 1 31.73 130 LEU A O 1
ATOM 994 N N . LYS A 1 131 ? 20.062 -30.141 -22.312 1 36.72 131 LYS A N 1
ATOM 995 C CA . LYS A 1 131 ? 21.422 -30.141 -22.828 1 36.72 131 LYS A CA 1
ATOM 996 C C . LYS A 1 131 ? 21.953 -31.578 -22.969 1 36.72 131 LYS A C 1
ATOM 998 O O . LYS A 1 131 ? 22.719 -31.875 -23.875 1 36.72 131 LYS A O 1
ATOM 1003 N N . ILE A 1 132 ? 21.547 -32.281 -21.938 1 35.78 132 ILE A N 1
ATOM 1004 C CA . ILE A 1 132 ? 22.047 -33.656 -21.969 1 35.78 132 ILE A CA 1
ATOM 1005 C C . ILE A 1 132 ? 21.406 -34.438 -23.125 1 35.78 132 ILE A C 1
ATOM 1007 O O . ILE A 1 132 ? 22.062 -35.219 -23.797 1 35.78 132 ILE A O 1
ATOM 1011 N N . MET A 1 133 ? 20.109 -34.156 -23.312 1 36.12 133 MET A N 1
ATOM 1012 C CA . MET A 1 133 ? 19.484 -34.875 -24.422 1 36.12 133 MET A CA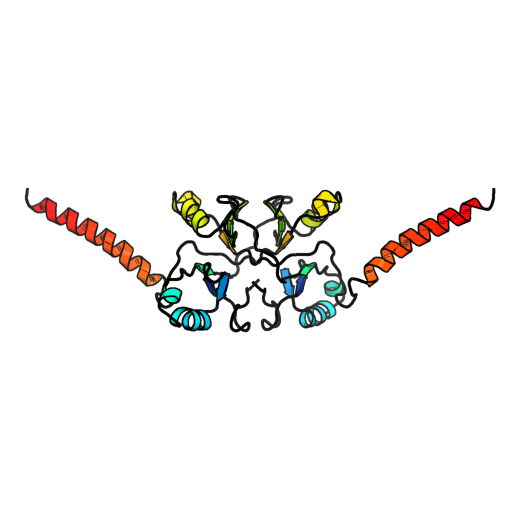 1
ATOM 1013 C C . MET A 1 133 ? 20.094 -34.5 -25.75 1 36.12 133 MET A C 1
ATOM 1015 O O . MET A 1 133 ? 20.234 -35.344 -26.641 1 36.12 133 MET A O 1
ATOM 1019 N N . LEU A 1 134 ? 20.562 -33.219 -25.797 1 38.91 134 LEU A N 1
ATOM 1020 C CA . LEU A 1 134 ? 21.125 -32.781 -27.078 1 38.91 134 LEU A CA 1
ATOM 1021 C C . LEU A 1 134 ? 22.516 -33.375 -27.281 1 38.91 134 LEU A C 1
ATOM 1023 O O . LEU A 1 134 ? 22.969 -33.531 -28.422 1 38.91 134 LEU A O 1
ATOM 1027 N N . HIS A 1 135 ? 23.266 -33.5 -26.156 1 40.16 135 HIS A N 1
ATOM 1028 C CA . HIS A 1 135 ? 24.609 -34.031 -26.375 1 40.16 135 HIS A CA 1
ATOM 1029 C C . HIS A 1 135 ? 24.578 -35.5 -26.797 1 40.16 135 HIS A C 1
ATOM 1031 O O . HIS A 1 135 ? 25.578 -36.031 -27.25 1 40.16 135 HIS A O 1
ATOM 1037 N N . LEU A 1 136 ? 23.547 -36.156 -26.219 1 39.03 136 LEU A N 1
ATOM 1038 C CA . LEU A 1 136 ? 23.578 -37.562 -26.531 1 39.03 136 LEU A CA 1
ATOM 1039 C C . LEU A 1 136 ? 23.391 -37.812 -28.016 1 39.03 136 LEU A C 1
ATOM 1041 O O . LEU A 1 136 ? 23.766 -38.875 -28.531 1 39.03 136 LEU A O 1
ATOM 1045 N N . GLU A 1 137 ? 22.688 -36.875 -28.641 1 41.53 137 GLU A N 1
ATOM 1046 C CA . GLU A 1 137 ? 22.438 -37.219 -30.031 1 41.53 137 GLU A CA 1
ATOM 1047 C C . GLU A 1 137 ? 23.688 -37.062 -30.891 1 41.53 137 GLU A C 1
ATOM 1049 O O . GLU A 1 137 ? 23.688 -37.375 -32.062 1 41.53 137 GLU A O 1
ATOM 1054 N N . GLY A 1 138 ? 24.703 -36.312 -30.344 1 39.28 138 GLY A N 1
ATOM 1055 C CA . GLY A 1 138 ? 25.766 -36.062 -31.297 1 39.28 138 GLY A CA 1
ATOM 1056 C C . GLY A 1 138 ? 26.641 -37.281 -31.547 1 39.28 138 GLY A C 1
ATOM 1057 O O . GLY A 1 138 ? 27.594 -37.219 -32.312 1 39.28 138 GLY A O 1
ATOM 1058 N N . GLY A 1 139 ? 26.594 -38.25 -30.641 1 34.56 139 GLY A N 1
ATOM 1059 C CA . GLY A 1 139 ? 27.641 -39.25 -30.797 1 34.56 139 GLY A CA 1
ATOM 1060 C C . GLY A 1 139 ? 27.453 -40.094 -32.062 1 34.56 139 GLY A C 1
ATOM 1061 O O . GLY A 1 139 ? 28.344 -40.875 -32.438 1 34.56 139 GLY A O 1
ATOM 1062 N N . LEU A 1 140 ? 26.203 -40.375 -32.469 1 32.53 140 LEU A N 1
ATOM 1063 C CA . LEU A 1 140 ? 26.109 -41.5 -33.406 1 32.53 140 LEU A CA 1
ATOM 1064 C C . LEU A 1 140 ? 26.5 -41.094 -34.812 1 32.53 140 LEU A C 1
ATOM 1066 O O . LEU A 1 140 ? 26.844 -41.938 -35.656 1 32.53 140 LEU A O 1
ATOM 1070 N N . LEU A 1 141 ? 26.672 -39.781 -35.156 1 25.27 141 LEU A N 1
ATOM 1071 C CA . LEU A 1 141 ? 27.188 -39.844 -36.531 1 25.27 141 LEU A CA 1
ATOM 1072 C C . LEU A 1 141 ? 28.703 -40 -36.5 1 25.27 141 LEU A C 1
ATOM 1074 O O . LEU A 1 141 ? 29.391 -39.438 -35.656 1 25.27 141 LEU A O 1
ATOM 1078 N N . MET B 1 1 ? -6.527 -4.766 2.848 1 95.12 1 MET B N 1
ATOM 1079 C CA . MET B 1 1 ? -5.512 -5.285 3.76 1 95.12 1 MET B CA 1
ATOM 1080 C C . MET B 1 1 ? -5.066 -4.207 4.746 1 95.12 1 MET B C 1
ATOM 1082 O O . MET B 1 1 ? -4.77 -3.08 4.348 1 95.12 1 MET B O 1
ATOM 1086 N N . ARG B 1 2 ? -4.992 -4.605 6.023 1 95.88 2 ARG B N 1
ATOM 1087 C CA . ARG B 1 2 ? -4.719 -3.633 7.078 1 95.88 2 ARG B CA 1
ATOM 1088 C C . ARG B 1 2 ? -3.219 -3.426 7.254 1 95.88 2 ARG B C 1
ATOM 1090 O O . ARG B 1 2 ? -2.43 -4.352 7.043 1 95.88 2 ARG B O 1
ATOM 1097 N N . ILE B 1 3 ? -2.957 -2.25 7.664 1 96.69 3 ILE B N 1
ATOM 1098 C CA . ILE B 1 3 ? -1.569 -1.896 7.941 1 96.69 3 ILE B CA 1
ATOM 1099 C C . ILE B 1 3 ? -1.299 -2.004 9.438 1 96.69 3 ILE B C 1
ATOM 1101 O O . ILE B 1 3 ? -2.109 -1.563 10.258 1 96.69 3 ILE B O 1
ATOM 1105 N N . GLN B 1 4 ? -0.146 -2.523 9.75 1 96.88 4 GLN B N 1
ATOM 1106 C CA . GLN B 1 4 ? 0.222 -2.73 11.148 1 96.88 4 GLN B CA 1
ATOM 1107 C C . GLN B 1 4 ? 0.828 -1.465 11.75 1 96.88 4 GLN B C 1
ATOM 1109 O O . GLN B 1 4 ? 1.646 -0.799 11.109 1 96.88 4 GLN B O 1
ATOM 1114 N N . CYS B 1 5 ? 0.422 -1.166 12.977 1 98 5 CYS B N 1
ATOM 1115 C CA . CYS B 1 5 ? 1.054 -0.056 13.68 1 98 5 CYS B CA 1
ATOM 1116 C C . CYS B 1 5 ? 2.557 -0.273 13.805 1 98 5 CYS B C 1
ATOM 1118 O O . CYS B 1 5 ? 3.002 -1.338 14.234 1 98 5 CYS B O 1
ATOM 1120 N N . ASN B 1 6 ? 3.283 0.805 13.523 1 97.19 6 ASN B N 1
ATOM 1121 C CA . ASN B 1 6 ? 4.738 0.681 13.523 1 97.19 6 ASN B CA 1
ATOM 1122 C C . ASN B 1 6 ? 5.297 0.617 14.938 1 97.19 6 ASN B C 1
ATOM 1124 O O . ASN B 1 6 ? 6.438 0.196 15.141 1 97.19 6 ASN B O 1
ATOM 1128 N N . VAL B 1 7 ? 4.555 0.976 15.922 1 98.06 7 VAL B N 1
ATOM 1129 C CA . VAL B 1 7 ? 5.074 1.087 17.281 1 98.06 7 VAL B CA 1
ATOM 1130 C C . VAL B 1 7 ? 4.699 -0.159 18.078 1 98.06 7 VAL B C 1
ATOM 1132 O O . VAL B 1 7 ? 5.57 -0.947 18.453 1 98.06 7 VAL B O 1
ATOM 1135 N N . CYS B 1 8 ? 3.494 -0.465 18.219 1 97.94 8 CYS B N 1
ATOM 1136 C CA . CYS B 1 8 ? 3.115 -1.611 19.031 1 97.94 8 CYS B CA 1
ATOM 1137 C C . CYS B 1 8 ? 3.145 -2.898 18.219 1 97.94 8 CYS B C 1
ATOM 1139 O O . CYS B 1 8 ? 3.178 -3.994 18.781 1 97.94 8 CYS B O 1
ATOM 1141 N N . GLU B 1 9 ? 3.025 -2.77 16.906 1 96.62 9 GLU B N 1
ATOM 1142 C CA . GLU B 1 9 ? 3.027 -3.895 15.969 1 96.62 9 GLU B CA 1
ATOM 1143 C C . GLU B 1 9 ? 1.934 -4.898 16.312 1 96.62 9 GLU B C 1
ATOM 1145 O O . GLU B 1 9 ? 2.039 -6.082 15.977 1 96.62 9 GLU B O 1
ATOM 1150 N N . ALA B 1 10 ? 0.938 -4.449 17 1 95.38 10 ALA B N 1
ATOM 1151 C CA . ALA B 1 10 ? -0.121 -5.344 17.453 1 95.38 10 ALA B CA 1
ATOM 1152 C C . ALA B 1 10 ? -1.479 -4.914 16.906 1 95.38 10 ALA B C 1
ATOM 1154 O O . ALA B 1 10 ? -2.377 -5.742 16.734 1 95.38 10 ALA B O 1
ATOM 1155 N N . THR B 1 11 ? -1.621 -3.709 16.672 1 96.75 11 THR B N 1
ATOM 1156 C CA . THR B 1 11 ? -2.912 -3.16 16.281 1 96.75 11 THR B CA 1
ATOM 1157 C C . THR B 1 11 ? -2.832 -2.539 14.891 1 96.75 11 THR B C 1
ATOM 1159 O O . THR B 1 11 ? -1.74 -2.244 14.398 1 96.75 11 THR B O 1
ATOM 1162 N N . GLU B 1 12 ? -4.023 -2.445 14.234 1 96.62 12 GLU B N 1
ATOM 1163 C CA . GLU B 1 12 ? -4.129 -1.778 12.938 1 96.62 12 GLU B CA 1
ATOM 1164 C C . GLU B 1 12 ? -3.822 -0.288 13.062 1 96.62 12 GLU B C 1
ATOM 1166 O O . GLU B 1 12 ? -4.27 0.369 14.008 1 96.62 12 GLU B O 1
ATOM 1171 N N . ALA B 1 13 ? -3.057 0.195 12.125 1 97.62 13 ALA B N 1
ATOM 1172 C CA . ALA B 1 13 ? -2.783 1.629 12.062 1 97.62 13 ALA B CA 1
ATOM 1173 C C . ALA B 1 13 ? -4.016 2.402 11.602 1 97.62 13 ALA B C 1
ATOM 1175 O O . ALA B 1 13 ? -4.773 1.926 10.758 1 97.62 13 ALA B O 1
ATOM 1176 N N . LYS B 1 14 ? -4.156 3.652 12.18 1 97.81 14 LYS B N 1
ATOM 1177 C CA . LYS B 1 14 ? -5.285 4.508 11.82 1 97.81 14 LYS B CA 1
ATOM 1178 C C . LYS B 1 14 ? -4.809 5.863 11.305 1 97.81 14 LYS B C 1
ATOM 1180 O O . LYS B 1 14 ? -5.59 6.617 10.719 1 97.81 14 LYS B O 1
ATOM 1185 N N . LEU B 1 15 ? -3.533 6.105 11.5 1 98.25 15 LEU B N 1
ATOM 1186 C CA . LEU B 1 15 ? -2.941 7.383 11.109 1 98.25 15 LEU B CA 1
ATOM 1187 C C . LEU B 1 15 ? -1.575 7.172 10.469 1 98.25 15 LEU B C 1
ATOM 1189 O O . LEU B 1 15 ? -0.863 6.223 10.805 1 98.25 15 LEU B O 1
ATOM 1193 N N . LEU B 1 16 ? -1.246 8.094 9.594 1 98.06 16 LEU B N 1
ATOM 1194 C CA . LEU B 1 16 ? 0.117 8.195 9.086 1 98.06 16 LEU B CA 1
ATOM 1195 C C . LEU B 1 16 ? 0.763 9.508 9.516 1 98.06 16 LEU B C 1
ATOM 1197 O O . LEU B 1 16 ? 0.184 10.578 9.32 1 98.06 16 LEU B O 1
ATOM 1201 N N . CYS B 1 17 ? 1.844 9.383 10.141 1 98 17 CYS B N 1
ATOM 1202 C CA . CYS B 1 17 ? 2.686 10.555 10.367 1 98 17 CYS B CA 1
ATOM 1203 C C . CYS B 1 17 ? 3.832 10.602 9.367 1 98 17 CYS B C 1
ATOM 1205 O O . CYS B 1 17 ? 4.75 9.781 9.43 1 98 17 CYS B O 1
ATOM 1207 N N . CYS B 1 18 ? 3.781 11.562 8.539 1 95.56 18 CYS B N 1
ATOM 1208 C CA . CYS B 1 18 ? 4.801 11.664 7.5 1 95.56 18 CYS B CA 1
ATOM 1209 C C . CYS B 1 18 ? 6.141 12.086 8.086 1 95.56 18 CYS B C 1
ATOM 1211 O O . CYS B 1 18 ? 7.191 11.656 7.621 1 95.56 18 CYS B O 1
ATOM 1213 N N . ALA B 1 19 ? 6.152 12.906 9.062 1 95.88 19 ALA B N 1
ATOM 1214 C CA . ALA B 1 19 ? 7.387 13.352 9.703 1 95.88 19 ALA B CA 1
ATOM 1215 C C . ALA B 1 19 ? 8.141 12.172 10.32 1 95.88 19 ALA B C 1
ATOM 1217 O O . ALA B 1 19 ? 9.367 12.094 10.227 1 95.88 19 ALA B O 1
ATOM 1218 N N . ASP B 1 20 ? 7.414 11.312 10.914 1 96.25 20 ASP B N 1
ATOM 1219 C CA . ASP B 1 20 ? 8.023 10.125 11.508 1 96.25 20 ASP B CA 1
ATOM 1220 C C . ASP B 1 20 ? 8.109 8.992 10.492 1 96.25 20 ASP B C 1
ATOM 1222 O O . ASP B 1 20 ? 8.695 7.941 10.781 1 96.25 20 ASP B O 1
ATOM 1226 N N . GLU B 1 21 ? 7.504 9.117 9.352 1 95.31 21 GLU B N 1
ATOM 1227 C CA . GLU B 1 21 ? 7.34 8.062 8.359 1 95.31 21 GLU B CA 1
ATOM 1228 C C . GLU B 1 21 ? 6.809 6.781 8.992 1 95.31 21 GLU B C 1
ATOM 1230 O O . GLU B 1 21 ? 7.363 5.703 8.781 1 95.31 21 GLU B O 1
ATOM 1235 N N . ALA B 1 22 ? 5.695 6.945 9.719 1 96.88 22 ALA B N 1
ATOM 1236 C CA . ALA B 1 22 ? 5.18 5.809 10.469 1 96.88 22 ALA B CA 1
ATOM 1237 C C . ALA B 1 22 ? 3.652 5.793 10.461 1 96.88 22 ALA B C 1
ATOM 1239 O O . ALA B 1 22 ? 3.014 6.84 10.602 1 96.88 22 ALA B O 1
ATOM 1240 N N . ALA B 1 23 ? 3.15 4.617 10.281 1 97.5 23 ALA B N 1
ATOM 1241 C CA . ALA B 1 23 ? 1.727 4.375 10.5 1 97.5 23 ALA B CA 1
ATOM 1242 C C . ALA B 1 23 ? 1.454 3.982 11.945 1 97.5 23 ALA B C 1
ATOM 1244 O O . ALA B 1 23 ? 2.129 3.109 12.5 1 97.5 23 ALA B O 1
ATOM 1245 N N . LEU B 1 24 ? 0.399 4.645 12.539 1 98.44 24 LEU B N 1
ATOM 1246 C CA . LEU B 1 24 ? 0.218 4.504 13.977 1 98.44 24 LEU B CA 1
ATOM 1247 C C . LEU B 1 24 ? -1.245 4.242 14.32 1 98.44 24 LEU B C 1
ATOM 1249 O O . LEU B 1 24 ? -2.145 4.77 13.664 1 98.44 24 LEU B O 1
ATOM 1253 N N . CYS B 1 25 ? -1.392 3.432 15.344 1 98 25 CYS B N 1
ATOM 1254 C CA . CYS B 1 25 ? -2.715 3.383 15.961 1 98 25 CYS B CA 1
ATOM 1255 C C . CYS B 1 25 ? -2.945 4.594 16.859 1 98 25 CYS B C 1
ATOM 1257 O O . CYS B 1 25 ? -2.016 5.355 17.125 1 98 25 CYS B O 1
ATOM 1259 N N . TRP B 1 26 ? -4.164 4.742 17.312 1 97.81 26 TRP B N 1
ATOM 1260 C CA . TRP B 1 26 ? -4.504 5.93 18.094 1 97.81 26 TRP B CA 1
ATOM 1261 C C . TRP B 1 26 ? -3.701 5.984 19.391 1 97.81 26 TRP B C 1
ATOM 1263 O O . TRP B 1 26 ? -3.166 7.035 19.75 1 97.81 26 TRP B O 1
ATOM 1273 N N . ALA B 1 27 ? -3.58 4.887 20.047 1 98.38 27 ALA B N 1
ATOM 1274 C CA . ALA B 1 27 ? -2.877 4.848 21.328 1 98.38 27 ALA B CA 1
ATOM 1275 C C . ALA B 1 27 ? -1.4 5.188 21.156 1 98.38 27 ALA B C 1
ATOM 1277 O O . ALA B 1 27 ? -0.842 5.969 21.938 1 98.38 27 ALA B O 1
ATOM 1278 N N . CYS B 1 28 ? -0.827 4.637 20.203 1 98.56 28 CYS B N 1
ATOM 1279 C CA . CYS B 1 28 ? 0.589 4.891 19.969 1 98.56 28 CYS B CA 1
ATOM 1280 C C . CYS B 1 28 ? 0.811 6.309 19.453 1 98.56 28 CYS B C 1
ATOM 1282 O O . CYS B 1 28 ? 1.83 6.93 19.766 1 98.56 28 CYS B O 1
ATOM 1284 N N . ASP B 1 29 ? -0.107 6.789 18.641 1 98.12 29 ASP B N 1
ATOM 1285 C CA . ASP B 1 29 ? -0.017 8.18 18.203 1 98.12 29 ASP B CA 1
ATOM 1286 C C . ASP B 1 29 ? 0.038 9.125 19.406 1 98.12 29 ASP B C 1
ATOM 1288 O O . ASP B 1 29 ? 0.898 10.008 19.469 1 98.12 29 ASP B O 1
ATOM 1292 N N . GLU B 1 30 ? -0.85 8.93 20.25 1 97.62 30 GLU B N 1
ATOM 1293 C CA . GLU B 1 30 ? -0.904 9.773 21.438 1 97.62 30 GLU B CA 1
ATOM 1294 C C . GLU B 1 30 ? 0.409 9.727 22.219 1 97.62 30 GLU B C 1
ATOM 1296 O O . GLU B 1 30 ? 0.95 10.766 22.594 1 97.62 30 GLU B O 1
ATOM 1301 N N . LYS B 1 31 ? 0.906 8.609 22.406 1 97.94 31 LYS B N 1
ATOM 1302 C CA . LYS B 1 31 ? 2.143 8.43 23.156 1 97.94 31 LYS B CA 1
ATOM 1303 C C . LYS B 1 31 ? 3.322 9.086 22.438 1 97.94 31 LYS B C 1
ATOM 1305 O O . LYS B 1 31 ? 4.109 9.805 23.062 1 97.94 31 LYS B O 1
ATOM 1310 N N . VAL B 1 32 ? 3.424 8.867 21.172 1 97.81 32 VAL B N 1
ATOM 1311 C CA . VAL B 1 32 ? 4.562 9.328 20.391 1 97.81 32 VAL B CA 1
ATOM 1312 C C . VAL B 1 32 ? 4.543 10.859 20.297 1 97.81 32 VAL B C 1
ATOM 1314 O O . VAL B 1 32 ? 5.57 11.508 20.469 1 97.81 32 VAL B O 1
ATOM 1317 N N . HIS B 1 33 ? 3.414 11.414 20.109 1 97.12 33 HIS B N 1
ATOM 1318 C CA . HIS B 1 33 ? 3.352 12.844 19.812 1 97.12 33 HIS B CA 1
ATOM 1319 C C . HIS B 1 33 ? 3.102 13.656 21.078 1 97.12 33 HIS B C 1
ATOM 1321 O O . HIS B 1 33 ? 3.076 14.883 21.031 1 97.12 33 HIS B O 1
ATOM 1327 N N . ALA B 1 34 ? 2.965 12.984 22.125 1 96.38 34 ALA B N 1
ATOM 1328 C CA . ALA B 1 34 ? 2.924 13.664 23.422 1 96.38 34 ALA B CA 1
ATOM 1329 C C . ALA B 1 34 ? 4.316 13.758 24.031 1 96.38 34 ALA B C 1
ATOM 1331 O O . ALA B 1 34 ? 4.508 14.414 25.062 1 96.38 34 ALA B O 1
ATOM 1332 N N . ALA B 1 35 ? 5.254 13.18 23.406 1 95.88 35 ALA B N 1
ATOM 1333 C CA . ALA B 1 35 ? 6.59 13.047 23.984 1 95.88 35 ALA B CA 1
ATOM 1334 C C . ALA B 1 35 ? 7.254 14.414 24.156 1 95.88 35 ALA B C 1
ATOM 1336 O O . ALA B 1 35 ? 7.992 14.633 25.125 1 95.88 35 ALA B O 1
ATOM 1337 N N . ASN B 1 36 ? 7.094 15.328 23.25 1 94.5 36 ASN B N 1
ATOM 1338 C CA . ASN B 1 36 ? 7.629 16.688 23.328 1 94.5 36 ASN B CA 1
ATOM 1339 C C . ASN B 1 36 ? 6.883 17.625 22.391 1 94.5 36 ASN B C 1
ATOM 1341 O O . ASN B 1 36 ? 6.078 17.188 21.562 1 94.5 36 ASN B O 1
ATOM 1345 N N . LYS B 1 37 ? 7.227 18.797 22.516 1 95.5 37 LYS B N 1
ATOM 1346 C CA . LYS B 1 37 ? 6.508 19.859 21.812 1 95.5 37 LYS B CA 1
ATOM 1347 C C . LYS B 1 37 ? 6.719 19.75 20.297 1 95.5 37 LYS B C 1
ATOM 1349 O O . LYS B 1 37 ? 5.805 20 19.516 1 95.5 37 LYS B O 1
ATOM 1354 N N . LEU B 1 38 ? 7.918 19.469 19.922 1 96.94 38 LEU B N 1
ATOM 1355 C CA . LEU B 1 38 ? 8.219 19.359 18.484 1 96.94 38 LEU B CA 1
ATOM 1356 C C . LEU B 1 38 ? 7.395 18.25 17.844 1 96.94 38 LEU B C 1
ATOM 1358 O O . LEU B 1 38 ? 6.82 18.422 16.781 1 96.94 38 LEU B O 1
ATOM 1362 N N . ALA B 1 39 ? 7.266 17.125 18.438 1 97.12 39 ALA B N 1
ATOM 1363 C CA . ALA B 1 39 ? 6.52 15.977 17.922 1 97.12 39 ALA B CA 1
ATOM 1364 C C . ALA B 1 39 ? 5.023 16.281 17.859 1 97.12 39 ALA B C 1
ATOM 1366 O O . ALA B 1 39 ? 4.324 15.789 16.969 1 97.12 39 ALA B O 1
ATOM 1367 N N . SER B 1 40 ? 4.555 17.047 18.75 1 96.25 40 SER B N 1
ATOM 1368 C CA . SER B 1 40 ? 3.131 17.359 18.828 1 96.25 40 SER B CA 1
ATOM 1369 C C . SER B 1 40 ? 2.68 18.156 17.609 1 96.25 40 SER B C 1
ATOM 1371 O O . SER B 1 40 ? 1.482 18.234 17.312 1 96.25 40 SER B O 1
ATOM 1373 N N . LYS B 1 41 ? 3.59 18.703 16.891 1 96.19 41 LYS B N 1
ATOM 1374 C CA . LYS B 1 41 ? 3.268 19.531 15.727 1 96.19 41 LYS B CA 1
ATOM 1375 C C . LYS B 1 41 ? 3.221 18.703 14.445 1 96.19 41 LYS B C 1
ATOM 1377 O O . LYS B 1 41 ? 2.836 19.188 13.391 1 96.19 41 LYS B O 1
ATOM 1382 N N . HIS B 1 42 ? 3.58 17.469 14.586 1 97.06 42 HIS B N 1
ATOM 1383 C CA . HIS B 1 42 ? 3.52 16.625 13.398 1 97.06 42 HIS B CA 1
ATOM 1384 C C . HIS B 1 42 ? 2.082 16.453 12.906 1 97.06 42 HIS B C 1
ATOM 1386 O O . HIS B 1 42 ? 1.176 16.203 13.703 1 97.06 42 HIS B O 1
ATOM 1392 N N . LEU B 1 43 ? 1.926 16.641 11.586 1 95.12 43 LEU B N 1
ATOM 1393 C CA . LEU B 1 43 ? 0.623 16.406 10.977 1 95.12 43 LEU B CA 1
ATOM 1394 C C . LEU B 1 43 ? 0.372 14.914 10.789 1 95.12 43 LEU B C 1
ATOM 1396 O O . LEU B 1 43 ? 1.271 14.172 10.383 1 95.12 43 LEU B O 1
ATOM 1400 N N . ARG B 1 44 ? -0.865 14.539 11.211 1 97.81 44 ARG B N 1
ATOM 1401 C CA . ARG B 1 44 ? -1.283 13.156 11.047 1 97.81 44 ARG B CA 1
ATOM 1402 C C . ARG B 1 44 ? -2.342 13.031 9.953 1 97.81 44 ARG B C 1
ATOM 1404 O O . ARG B 1 44 ? -3.295 13.812 9.914 1 97.81 44 ARG B O 1
ATOM 1411 N N . VAL B 1 45 ? -2.107 12.078 9.07 1 98.19 45 VAL B N 1
ATOM 1412 C CA . VAL B 1 45 ? -3.057 11.797 7.996 1 98.19 45 VAL B CA 1
ATOM 1413 C C . VAL B 1 45 ? -3.93 10.602 8.375 1 98.19 45 VAL B C 1
ATOM 1415 O O . VAL B 1 45 ? -3.418 9.516 8.664 1 98.19 45 VAL B O 1
ATOM 1418 N N . PRO B 1 46 ? -5.312 10.82 8.359 1 97.5 46 PRO B N 1
ATOM 1419 C CA . PRO B 1 46 ? -6.168 9.672 8.695 1 97.5 46 PRO B CA 1
ATOM 1420 C C . PRO B 1 46 ? -6.141 8.586 7.621 1 97.5 46 PRO B C 1
ATOM 1422 O O . PRO B 1 46 ? -6.074 8.891 6.43 1 97.5 46 PRO B O 1
ATOM 1425 N N . LEU B 1 47 ? -6.152 7.34 8.125 1 97 47 LEU B N 1
ATOM 1426 C CA . LEU B 1 47 ? -6.207 6.164 7.262 1 97 47 LEU B CA 1
ATOM 1427 C C . LEU B 1 47 ? -7.543 5.445 7.406 1 97 47 LEU B C 1
ATOM 1429 O O . LEU B 1 47 ? -8.086 5.344 8.508 1 97 47 LEU B O 1
ATOM 1433 N N . THR B 1 48 ? -8.031 5.008 6.297 1 94.31 48 THR B N 1
ATOM 1434 C CA . THR B 1 48 ? -9.273 4.242 6.309 1 94.31 48 THR B CA 1
ATOM 1435 C C . THR B 1 48 ? -9.117 2.945 5.52 1 94.31 48 THR B C 1
ATOM 1437 O O . THR B 1 48 ? -8.641 2.959 4.383 1 94.31 48 THR B O 1
ATOM 1440 N N . SER B 1 49 ? -9.164 1.851 6.219 1 81.88 49 SER B N 1
ATOM 1441 C CA . SER B 1 49 ? -9.031 0.541 5.586 1 81.88 49 SER B CA 1
ATOM 1442 C C . SER B 1 49 ? -10.367 0.054 5.039 1 81.88 49 SER B C 1
ATOM 1444 O O . SER B 1 49 ? -10.438 -0.997 4.398 1 81.88 49 SER B O 1
ATOM 1446 N N . TYR B 1 50 ? -11.453 0.734 5.559 1 64.19 50 TYR B N 1
ATOM 1447 C CA . TYR B 1 50 ? -12.734 0.095 5.297 1 64.19 50 TYR B CA 1
ATOM 1448 C C . TYR B 1 50 ? -12.797 -0.454 3.877 1 64.19 50 TYR B C 1
ATOM 1450 O O . TYR B 1 50 ? -12.008 -0.052 3.016 1 64.19 50 TYR B O 1
ATOM 1458 N N . SER B 1 51 ? -13.758 -1.448 3.67 1 56.75 51 SER B N 1
ATOM 1459 C CA . SER B 1 51 ? -14.305 -2.469 2.783 1 56.75 51 SER B CA 1
ATOM 1460 C C . SER B 1 51 ? -14.195 -2.049 1.321 1 56.75 51 SER B C 1
ATOM 1462 O O . SER B 1 51 ? -14.805 -2.662 0.445 1 56.75 51 SER B O 1
ATOM 1464 N N . SER B 1 52 ? -13.586 -0.921 1.039 1 59.81 52 SER B N 1
ATOM 1465 C CA . SER B 1 52 ? -13.969 -0.61 -0.335 1 59.81 52 SER B CA 1
ATOM 1466 C C . SER B 1 52 ? -13.266 -1.531 -1.326 1 59.81 52 SER B C 1
ATOM 1468 O O . SER B 1 52 ? -12.352 -2.266 -0.955 1 59.81 52 SER B O 1
ATOM 1470 N N . GLN B 1 53 ? -13.859 -1.672 -2.43 1 79.06 53 GLN B N 1
ATOM 1471 C CA . GLN B 1 53 ? -13.539 -2.346 -3.684 1 79.06 53 GLN B CA 1
ATOM 1472 C C . GLN B 1 53 ? -12.156 -1.939 -4.191 1 79.06 53 GLN B C 1
ATOM 1474 O O . GLN B 1 53 ? -11.844 -0.75 -4.258 1 79.06 53 GLN B O 1
ATOM 1479 N N . MET B 1 54 ? -11.211 -2.865 -4.09 1 92.12 54 MET B N 1
ATOM 1480 C CA . MET B 1 54 ? -9.938 -2.65 -4.762 1 92.12 54 MET B CA 1
ATOM 1481 C C . MET B 1 54 ? -10.141 -2.055 -6.152 1 92.12 54 MET B C 1
ATOM 1483 O O . MET B 1 54 ? -11.094 -2.41 -6.848 1 92.12 54 MET B O 1
ATOM 1487 N N . PRO B 1 55 ? -9.266 -1.085 -6.426 1 95.81 55 PRO B N 1
ATOM 1488 C CA . PRO B 1 55 ? -9.352 -0.598 -7.805 1 95.81 55 PRO B CA 1
ATOM 1489 C C . PRO B 1 55 ? -9.102 -1.699 -8.836 1 95.81 55 PRO B C 1
ATOM 1491 O O . PRO B 1 55 ? -8.508 -2.729 -8.516 1 95.81 55 PRO B O 1
ATOM 1494 N N . LYS B 1 56 ? -9.609 -1.358 -9.992 1 97.19 56 LYS B N 1
ATOM 1495 C CA . LYS B 1 56 ? -9.461 -2.332 -11.07 1 97.19 56 LYS B CA 1
ATOM 1496 C C . LYS B 1 56 ? -8.102 -2.189 -11.75 1 97.19 56 LYS B C 1
ATOM 1498 O O . LYS B 1 56 ? -7.5 -1.111 -11.734 1 97.19 56 LYS B O 1
ATOM 1503 N N . CYS B 1 57 ? -7.676 -3.256 -12.32 1 98.38 57 CYS B N 1
ATOM 1504 C CA . CYS B 1 57 ? -6.457 -3.314 -13.117 1 98.38 57 CYS B CA 1
ATOM 1505 C C . CYS B 1 57 ? -6.523 -2.342 -14.289 1 98.38 57 CYS B C 1
ATOM 1507 O O . CYS B 1 57 ? -7.559 -2.225 -14.945 1 98.38 57 CYS B O 1
ATOM 1509 N N . ASP B 1 58 ? -5.391 -1.765 -14.57 1 98.62 58 ASP B N 1
ATOM 1510 C CA . ASP B 1 58 ? -5.32 -0.762 -15.633 1 98.62 58 ASP B CA 1
ATOM 1511 C C . ASP B 1 58 ? -5.336 -1.418 -17.016 1 98.62 58 ASP B C 1
ATOM 1513 O O . ASP B 1 58 ? -5.625 -0.761 -18.016 1 98.62 58 ASP B O 1
ATOM 1517 N N . ILE B 1 59 ? -5.043 -2.611 -17.094 1 98.5 59 ILE B N 1
ATOM 1518 C CA . ILE B 1 59 ? -4.891 -3.299 -18.375 1 98.5 59 ILE B CA 1
ATOM 1519 C C . ILE B 1 59 ? -6.191 -4.012 -18.734 1 98.5 59 ILE B C 1
ATOM 1521 O O . ILE B 1 59 ? -6.895 -3.605 -19.656 1 98.5 59 ILE B O 1
ATOM 1525 N N . CYS B 1 60 ? -6.629 -4.953 -17.969 1 98.44 60 CYS B N 1
ATOM 1526 C CA . CYS B 1 60 ? -7.828 -5.711 -18.312 1 98.44 60 CYS B CA 1
ATOM 1527 C C . CYS B 1 60 ? -9.086 -4.969 -17.875 1 98.44 60 CYS B C 1
ATOM 1529 O O . CYS B 1 60 ? -10.18 -5.262 -18.344 1 98.44 60 CYS B O 1
ATOM 1531 N N . GLN B 1 61 ? -8.984 -4.117 -16.953 1 97.94 61 GLN B N 1
ATOM 1532 C CA . GLN B 1 61 ? -10.078 -3.314 -16.422 1 97.94 61 GLN B CA 1
ATOM 1533 C C . GLN B 1 61 ? -11.188 -4.203 -15.859 1 97.94 61 GLN B C 1
ATOM 1535 O O . GLN B 1 61 ? -12.359 -3.816 -15.859 1 97.94 61 GLN B O 1
ATOM 1540 N N . GLU B 1 62 ? -10.836 -5.316 -15.391 1 97.62 62 GLU B N 1
ATOM 1541 C CA . GLU B 1 62 ? -11.805 -6.273 -14.852 1 97.62 62 GLU B CA 1
ATOM 1542 C C . GLU B 1 62 ? -11.391 -6.758 -13.469 1 97.62 62 GLU B C 1
ATOM 1544 O O . GLU B 1 62 ? -12.125 -6.57 -12.492 1 97.62 62 GLU B O 1
ATOM 1549 N N . ALA B 1 63 ? -10.273 -7.254 -13.398 1 97.38 63 ALA B N 1
ATOM 1550 C CA . ALA B 1 63 ? -9.797 -7.812 -12.133 1 97.38 63 ALA B CA 1
ATOM 1551 C C . ALA B 1 63 ? -9.258 -6.719 -11.219 1 97.38 63 ALA B C 1
ATOM 1553 O O . ALA B 1 63 ? -8.945 -5.617 -11.68 1 97.38 63 ALA B O 1
ATOM 1554 N N . SER B 1 64 ? -9.172 -7.07 -9.945 1 96.25 64 SER B N 1
ATOM 1555 C CA . SER B 1 64 ? -8.609 -6.141 -8.977 1 96.25 64 SER B CA 1
ATOM 1556 C C . SER B 1 64 ? -7.125 -5.898 -9.234 1 96.25 64 SER B C 1
ATOM 1558 O O . SER B 1 64 ? -6.375 -6.836 -9.5 1 96.25 64 SER B O 1
ATOM 1560 N N . GLY B 1 65 ? -6.781 -4.594 -9.164 1 97.5 65 GLY B N 1
ATOM 1561 C CA . GLY B 1 65 ? -5.375 -4.223 -9.234 1 97.5 65 GLY B CA 1
ATOM 1562 C C . GLY B 1 65 ? -4.684 -4.262 -7.879 1 97.5 65 GLY B C 1
ATOM 1563 O O . GLY B 1 65 ? -4.93 -3.406 -7.027 1 97.5 65 GLY B O 1
ATOM 1564 N N . PHE B 1 66 ? -3.756 -5.227 -7.75 1 97.62 66 PHE B N 1
ATOM 1565 C CA . PHE B 1 66 ? -3.059 -5.398 -6.48 1 97.62 66 PHE B CA 1
ATOM 1566 C C . PHE B 1 66 ? -1.632 -4.871 -6.57 1 97.62 66 PHE B C 1
ATOM 1568 O O . PHE B 1 66 ? -1.033 -4.508 -5.555 1 97.62 66 PHE B O 1
ATOM 1575 N N . PHE B 1 67 ? -1.18 -4.828 -7.742 1 98.31 67 PHE B N 1
ATOM 1576 C CA . PHE B 1 67 ? 0.25 -4.578 -7.883 1 98.31 67 PHE B CA 1
ATOM 1577 C C . PHE B 1 67 ? 0.5 -3.25 -8.586 1 98.31 67 PHE B C 1
ATOM 1579 O O . PHE B 1 67 ? 0.113 -3.072 -9.742 1 98.31 67 PHE B O 1
ATOM 1586 N N . PHE B 1 68 ? 1.173 -2.41 -7.91 1 98.19 68 PHE B N 1
ATOM 1587 C CA . PHE B 1 68 ? 1.59 -1.127 -8.461 1 98.19 68 PHE B CA 1
ATOM 1588 C C . PHE B 1 68 ? 3.018 -1.202 -8.992 1 98.19 68 PHE B C 1
ATOM 1590 O O . PHE B 1 68 ? 3.957 -1.431 -8.227 1 98.19 68 PHE B O 1
ATOM 1597 N N . CYS B 1 69 ? 3.184 -1.014 -10.25 1 98.5 69 CYS B N 1
ATOM 1598 C CA . CYS B 1 69 ? 4.516 -0.96 -10.844 1 98.5 69 CYS B CA 1
ATOM 1599 C C . CYS B 1 69 ? 5.086 0.451 -10.773 1 98.5 69 CYS B C 1
ATOM 1601 O O . CYS B 1 69 ? 4.535 1.38 -11.367 1 98.5 69 CYS B O 1
ATOM 1603 N N . LEU B 1 70 ? 6.207 0.554 -10.188 1 97.62 70 LEU B N 1
ATOM 1604 C CA . LEU B 1 70 ? 6.805 1.863 -9.945 1 97.62 70 LEU B CA 1
ATOM 1605 C C . LEU B 1 70 ? 7.223 2.514 -11.266 1 97.62 70 LEU B C 1
ATOM 1607 O O . LEU B 1 70 ? 6.988 3.707 -11.469 1 97.62 70 LEU B O 1
ATOM 1611 N N . GLN B 1 71 ? 7.789 1.801 -12.117 1 97.56 71 GLN B N 1
ATOM 1612 C CA . GLN B 1 71 ? 8.32 2.346 -13.359 1 97.56 71 GLN B CA 1
ATOM 1613 C C . GLN B 1 71 ? 7.199 2.674 -14.344 1 97.56 71 GLN B C 1
ATOM 1615 O O . GLN B 1 71 ? 7.219 3.725 -14.984 1 97.56 71 GLN B O 1
ATOM 1620 N N . ASP B 1 72 ? 6.227 1.834 -14.367 1 97.5 72 ASP B N 1
ATOM 1621 C CA . ASP B 1 72 ? 5.137 2.039 -15.312 1 97.5 72 ASP B CA 1
ATOM 1622 C C . ASP B 1 72 ? 4.051 2.932 -14.719 1 97.5 72 ASP B C 1
ATOM 1624 O O . ASP B 1 72 ? 3.17 3.412 -15.43 1 97.5 72 ASP B O 1
ATOM 1628 N N . ARG B 1 73 ? 4.113 3.115 -13.547 1 97 73 ARG B N 1
ATOM 1629 C CA . ARG B 1 73 ? 3.064 3.818 -12.82 1 97 73 ARG B CA 1
ATOM 1630 C C . ARG B 1 73 ? 1.69 3.248 -13.156 1 97 73 ARG B C 1
ATOM 1632 O O . ARG B 1 73 ? 0.75 4 -13.422 1 97 73 ARG B O 1
ATOM 1639 N N . ALA B 1 74 ? 1.549 1.943 -13.023 1 98.12 74 ALA B N 1
ATOM 1640 C CA . ALA B 1 74 ? 0.323 1.223 -13.359 1 98.12 74 ALA B CA 1
ATOM 1641 C C . ALA B 1 74 ? -0.079 0.271 -12.234 1 98.12 74 ALA B C 1
ATOM 1643 O O . ALA B 1 74 ? 0.78 -0.324 -11.586 1 98.12 74 ALA B O 1
ATOM 1644 N N . LEU B 1 75 ? -1.395 0.229 -12.086 1 98.5 75 LEU B N 1
ATOM 1645 C CA . LEU B 1 75 ? -1.99 -0.76 -11.195 1 98.5 75 LEU B CA 1
ATOM 1646 C C . LEU B 1 75 ? -2.404 -2.008 -11.969 1 98.5 75 LEU B C 1
ATOM 1648 O O . LEU B 1 75 ? -3.152 -1.918 -12.945 1 98.5 75 LEU B O 1
ATOM 1652 N N . LEU B 1 76 ? -1.901 -3.17 -11.477 1 98.69 76 LEU B N 1
ATOM 1653 C CA . LEU B 1 76 ? -2.066 -4.379 -12.281 1 98.69 76 LEU B CA 1
ATOM 1654 C C . LEU B 1 76 ? -2.646 -5.512 -11.438 1 98.69 76 LEU B C 1
ATOM 1656 O O . LEU B 1 76 ? -2.316 -5.648 -10.258 1 98.69 76 LEU B O 1
ATOM 1660 N N . CYS B 1 77 ? -3.482 -6.273 -12.141 1 98.44 77 CYS B N 1
ATOM 1661 C CA . CYS B 1 77 ? -3.854 -7.551 -11.547 1 98.44 77 CYS B CA 1
ATOM 1662 C C . CYS B 1 77 ? -2.732 -8.57 -11.711 1 98.44 77 CYS B C 1
ATOM 1664 O O . CYS B 1 77 ? -1.733 -8.305 -12.375 1 98.44 77 CYS B O 1
A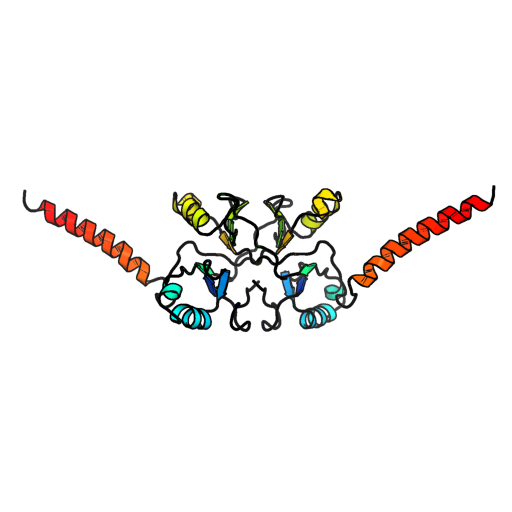TOM 1666 N N . ARG B 1 78 ? -2.957 -9.703 -11.086 1 98.25 78 ARG B N 1
ATOM 1667 C CA . ARG B 1 78 ? -1.894 -10.703 -11.109 1 98.25 78 ARG B CA 1
ATOM 1668 C C . ARG B 1 78 ? -1.602 -11.156 -12.539 1 98.25 78 ARG B C 1
ATOM 1670 O O . ARG B 1 78 ? -0.443 -11.195 -12.953 1 98.25 78 ARG B O 1
ATOM 1677 N N . LYS B 1 79 ? -2.574 -11.492 -13.234 1 97.94 79 LYS B N 1
ATOM 1678 C CA . LYS B 1 79 ? -2.404 -12.008 -14.586 1 97.94 79 LYS B CA 1
ATOM 1679 C C . LYS B 1 79 ? -1.687 -11 -15.477 1 97.94 79 LYS B C 1
ATOM 1681 O O . LYS B 1 79 ? -0.722 -11.344 -16.156 1 97.94 79 LYS B O 1
ATOM 1686 N N . CYS B 1 80 ? -2.117 -9.805 -15.516 1 98.62 80 CYS B N 1
ATOM 1687 C CA . CYS B 1 80 ? -1.512 -8.766 -16.344 1 98.62 80 CYS B CA 1
ATOM 1688 C C . CYS B 1 80 ? -0.108 -8.43 -15.859 1 98.62 80 CYS B C 1
ATOM 1690 O O . CYS B 1 80 ? 0.776 -8.125 -16.656 1 98.62 80 CYS B O 1
ATOM 1692 N N . ASP B 1 81 ? 0.066 -8.438 -14.547 1 98.62 81 ASP B N 1
ATOM 1693 C CA . ASP B 1 81 ? 1.374 -8.18 -13.953 1 98.62 81 ASP B CA 1
ATOM 1694 C C . ASP B 1 81 ? 2.416 -9.172 -14.461 1 98.62 81 ASP B C 1
ATOM 1696 O O . ASP B 1 81 ? 3.484 -8.773 -14.93 1 98.62 81 ASP B O 1
ATOM 1700 N N . VAL B 1 82 ? 2.043 -10.406 -14.391 1 98.19 82 VAL B N 1
ATOM 1701 C CA . VAL B 1 82 ? 2.959 -11.453 -14.828 1 98.19 82 VAL B CA 1
ATOM 1702 C C . VAL B 1 82 ? 3.203 -11.336 -16.328 1 98.19 82 VAL B C 1
ATOM 1704 O O . VAL B 1 82 ? 4.348 -11.391 -16.781 1 98.19 82 VAL B O 1
ATOM 1707 N N . ALA B 1 83 ? 2.197 -11.141 -17.047 1 98.25 83 ALA B N 1
ATOM 1708 C CA . ALA B 1 83 ? 2.324 -11.039 -18.5 1 98.25 83 ALA B CA 1
ATOM 1709 C C . ALA B 1 83 ? 3.273 -9.906 -18.891 1 98.25 83 ALA B C 1
ATOM 1711 O O . ALA B 1 83 ? 4.117 -10.07 -19.781 1 98.25 83 ALA B O 1
ATOM 1712 N N . ILE B 1 84 ? 3.16 -8.852 -18.25 1 98.38 84 ILE B N 1
ATOM 1713 C CA . ILE B 1 84 ? 3.938 -7.66 -18.578 1 98.38 84 ILE B CA 1
ATOM 1714 C C . ILE B 1 84 ? 5.379 -7.836 -18.094 1 98.38 84 ILE B C 1
ATOM 1716 O O . ILE B 1 84 ? 6.324 -7.57 -18.844 1 98.38 84 ILE B O 1
ATOM 1720 N N . HIS B 1 85 ? 5.582 -8.367 -16.984 1 98.38 85 HIS B N 1
ATOM 1721 C CA . HIS B 1 85 ? 6.895 -8.289 -16.359 1 98.38 85 HIS B CA 1
ATOM 1722 C C . HIS B 1 85 ? 7.691 -9.57 -16.594 1 98.38 85 HIS B C 1
ATOM 1724 O O . HIS B 1 85 ? 8.789 -9.734 -16.047 1 98.38 85 HIS B O 1
ATOM 1730 N N . THR B 1 86 ? 7.195 -10.422 -17.344 1 97.56 86 THR B N 1
ATOM 1731 C CA . THR B 1 86 ? 7.977 -11.57 -17.766 1 97.56 86 THR B CA 1
ATOM 1732 C C . THR B 1 86 ? 8.359 -11.445 -19.25 1 97.56 86 THR B C 1
ATOM 1734 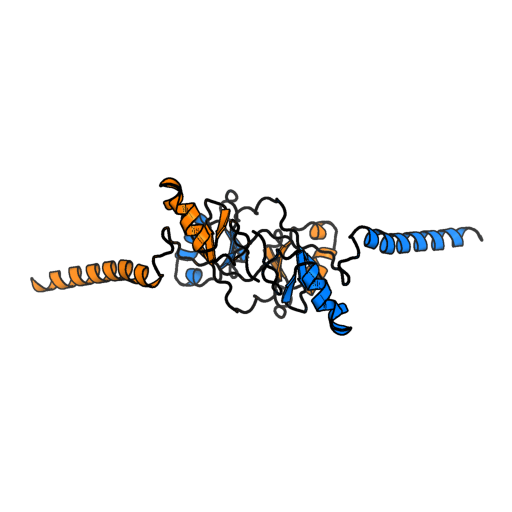O O . THR B 1 86 ? 9.031 -12.328 -19.797 1 97.56 86 THR B O 1
ATOM 1737 N N . ALA B 1 87 ? 8.039 -10.328 -19.875 1 97.06 87 ALA B N 1
ATOM 1738 C CA . ALA B 1 87 ? 8.227 -10.148 -21.312 1 97.06 87 ALA B CA 1
ATOM 1739 C C . ALA B 1 87 ? 9.711 -10.07 -21.656 1 97.06 87 ALA B C 1
ATOM 1741 O O . ALA B 1 87 ? 10.133 -10.57 -22.703 1 97.06 87 ALA B O 1
ATOM 1742 N N . ASN B 1 88 ? 10.516 -9.438 -20.859 1 96.62 88 ASN B N 1
ATOM 1743 C CA . ASN B 1 88 ? 11.961 -9.328 -21.062 1 96.62 88 ASN B CA 1
ATOM 1744 C C . ASN B 1 88 ? 12.672 -8.945 -19.766 1 96.62 88 ASN B C 1
ATOM 1746 O O . ASN B 1 88 ? 12.023 -8.57 -18.781 1 96.62 88 ASN B O 1
ATOM 1750 N N . PRO B 1 89 ? 13.953 -9.039 -19.734 1 96.5 89 PRO B N 1
ATOM 1751 C CA . PRO B 1 89 ? 14.711 -8.797 -18.5 1 96.5 89 PRO B CA 1
ATOM 1752 C C . PRO B 1 89 ? 14.578 -7.363 -18 1 96.5 89 PRO B C 1
ATOM 1754 O O . PRO B 1 89 ? 14.625 -7.121 -16.781 1 96.5 89 PRO B O 1
ATOM 1757 N N . TYR B 1 90 ? 14.453 -6.445 -18.859 1 97.62 90 TYR B N 1
ATOM 1758 C CA . TYR B 1 90 ? 14.352 -5.051 -18.453 1 97.62 90 TYR B CA 1
ATOM 1759 C C . TYR B 1 90 ? 13.109 -4.824 -17.594 1 97.62 90 TYR B C 1
ATOM 1761 O O . TYR B 1 90 ? 13.195 -4.254 -16.5 1 97.62 90 TYR B O 1
ATOM 1769 N N . VAL B 1 91 ? 11.992 -5.316 -18.047 1 97.75 91 VAL B N 1
ATOM 1770 C CA . VAL B 1 91 ? 10.742 -5.078 -17.328 1 97.75 91 VAL B CA 1
ATOM 1771 C C . VAL B 1 91 ? 10.641 -6.023 -16.141 1 97.75 91 VAL B C 1
ATOM 1773 O O . VAL B 1 91 ? 9.945 -5.73 -15.156 1 97.75 91 VAL B O 1
ATOM 1776 N N . SER B 1 92 ? 11.297 -7.121 -16.094 1 97.56 92 SER B N 1
ATOM 1777 C CA . SER B 1 92 ? 11.312 -8.016 -14.945 1 97.56 92 SER B CA 1
ATOM 1778 C C . SER B 1 92 ? 11.992 -7.367 -13.742 1 97.56 92 SER B C 1
ATOM 1780 O O . SER B 1 92 ? 11.797 -7.805 -12.602 1 97.56 92 SER B O 1
ATOM 1782 N N . GLY B 1 93 ? 12.781 -6.332 -14.016 1 96.75 93 GLY B N 1
ATOM 1783 C CA . GLY B 1 93 ? 13.492 -5.633 -12.961 1 96.75 93 GLY B CA 1
ATOM 1784 C C . GLY B 1 93 ? 12.695 -4.5 -12.344 1 96.75 93 GLY B C 1
ATOM 1785 O O . GLY B 1 93 ? 13.148 -3.857 -11.398 1 96.75 93 GLY B O 1
ATOM 1786 N N . HIS B 1 94 ? 11.523 -4.262 -12.867 1 97.88 94 HIS B N 1
ATOM 1787 C CA . HIS B 1 94 ? 10.695 -3.209 -12.297 1 97.88 94 HIS B CA 1
ATOM 1788 C C . HIS B 1 94 ? 10.336 -3.516 -10.844 1 97.88 94 HIS B C 1
ATOM 1790 O O . HIS B 1 94 ? 10.172 -4.68 -10.477 1 97.88 94 HIS B O 1
ATOM 1796 N N . GLN B 1 95 ? 10.297 -2.385 -10.078 1 96 95 GLN B N 1
ATOM 1797 C CA . GLN B 1 95 ? 9.852 -2.518 -8.695 1 96 95 GLN B CA 1
ATOM 1798 C C . GLN B 1 95 ? 8.328 -2.51 -8.609 1 96 95 GLN B C 1
ATOM 1800 O O . GLN B 1 95 ? 7.676 -1.585 -9.102 1 96 95 GLN B O 1
ATOM 1805 N N . ARG B 1 96 ? 7.824 -3.596 -8.039 1 97.38 96 ARG B N 1
ATOM 1806 C CA . ARG B 1 96 ? 6.379 -3.754 -7.891 1 97.38 96 ARG B CA 1
ATOM 1807 C C . ARG B 1 96 ? 5.977 -3.779 -6.418 1 97.38 96 ARG B C 1
ATOM 1809 O O . ARG B 1 96 ? 6.562 -4.516 -5.625 1 97.38 96 ARG B O 1
ATOM 1816 N N . PHE B 1 97 ? 4.977 -2.945 -6.094 1 97.06 97 PHE B N 1
ATOM 1817 C CA . PHE B 1 97 ? 4.531 -2.807 -4.715 1 97.06 97 PHE B CA 1
ATOM 1818 C C . PHE B 1 97 ? 3.092 -3.289 -4.559 1 97.06 97 PHE B C 1
ATOM 1820 O O . PHE B 1 97 ? 2.271 -3.107 -5.461 1 97.06 97 PHE B O 1
ATOM 1827 N N . LEU B 1 98 ? 2.863 -3.865 -3.404 1 96.81 98 LEU B N 1
ATOM 1828 C CA . LEU B 1 98 ? 1.482 -4.223 -3.096 1 96.81 98 LEU B CA 1
ATOM 1829 C C . LEU B 1 98 ? 0.679 -2.986 -2.703 1 96.81 98 LEU B C 1
ATOM 1831 O O . LEU B 1 98 ? 1.102 -2.215 -1.839 1 96.81 98 LEU B O 1
ATOM 1835 N N . LEU B 1 99 ? -0.435 -2.83 -3.373 1 96.81 99 LEU B N 1
ATOM 1836 C CA . LEU B 1 99 ? -1.416 -1.851 -2.92 1 96.81 99 LEU B CA 1
ATOM 1837 C C . LEU B 1 99 ? -2.416 -2.486 -1.959 1 96.81 99 LEU B C 1
ATOM 1839 O O . LEU B 1 99 ? -3.164 -3.389 -2.342 1 96.81 99 LEU B O 1
ATOM 1843 N N . THR B 1 100 ? -2.516 -1.984 -0.808 1 95.75 100 THR B N 1
ATOM 1844 C CA . THR B 1 100 ? -3.299 -2.615 0.248 1 95.75 100 THR B CA 1
ATOM 1845 C C . THR B 1 100 ? -4.758 -2.178 0.173 1 95.75 100 THR B C 1
ATOM 1847 O O . THR B 1 100 ? -5.633 -2.809 0.771 1 95.75 100 THR B O 1
ATOM 1850 N N . GLY B 1 101 ? -5.047 -1.079 -0.437 1 95.75 101 GLY B N 1
ATOM 1851 C CA . GLY B 1 101 ? -6.395 -0.535 -0.466 1 95.75 101 GLY B CA 1
ATOM 1852 C C . GLY B 1 101 ? -6.668 0.447 0.658 1 95.75 101 GLY B C 1
ATOM 1853 O O . GLY B 1 101 ? -7.77 0.994 0.759 1 95.75 101 GLY B O 1
ATOM 1854 N N . VAL B 1 102 ? -5.703 0.682 1.504 1 96.5 102 VAL B N 1
ATOM 1855 C CA . VAL B 1 102 ? -5.875 1.657 2.574 1 96.5 102 VAL B CA 1
ATOM 1856 C C . VAL B 1 102 ? -5.852 3.07 1.996 1 96.5 102 VAL B C 1
ATOM 1858 O O . VAL B 1 102 ? -4.875 3.469 1.354 1 96.5 102 VAL B O 1
ATOM 1861 N N . LYS B 1 103 ? -6.926 3.777 2.285 1 96.75 103 LYS B N 1
ATOM 1862 C CA . LYS B 1 103 ? -7.07 5.133 1.759 1 96.75 103 LYS B CA 1
ATOM 1863 C C . LYS B 1 103 ? -6.52 6.164 2.736 1 96.75 103 LYS B C 1
ATOM 1865 O O . LYS B 1 103 ? -6.613 5.988 3.953 1 96.75 103 LYS B O 1
ATOM 1870 N N . ALA B 1 104 ? -5.969 7.168 2.156 1 97.25 104 ALA B N 1
ATOM 1871 C CA . ALA B 1 104 ? -5.477 8.297 2.938 1 97.25 104 ALA B CA 1
ATOM 1872 C C . ALA B 1 104 ? -6.391 9.508 2.789 1 97.25 104 ALA B C 1
ATOM 1874 O O . ALA B 1 104 ? -6.762 9.883 1.674 1 97.25 104 ALA B O 1
ATOM 1875 N N . GLY B 1 105 ? -6.703 10.078 3.91 1 96 105 GLY B N 1
ATOM 1876 C CA . GLY B 1 105 ? -7.492 11.297 3.867 1 96 105 GLY B CA 1
ATOM 1877 C C . GLY B 1 105 ? -6.691 12.508 3.436 1 96 105 GLY B C 1
ATOM 1878 O O . GLY B 1 105 ? -5.461 12.508 3.512 1 96 105 GLY B O 1
ATOM 1879 N N . LEU B 1 106 ? -7.43 13.445 2.984 1 94.88 106 LEU B N 1
ATOM 1880 C CA . LEU B 1 106 ? -6.773 14.68 2.555 1 94.88 106 LEU B CA 1
ATOM 1881 C C . LEU B 1 106 ? -6.547 15.609 3.738 1 94.88 106 LEU B C 1
ATOM 1883 O O . LEU B 1 106 ? -5.488 16.234 3.846 1 94.88 106 LEU B O 1
ATOM 1887 N N . GLU B 1 107 ? -7.488 15.648 4.633 1 91.62 107 GLU B N 1
ATOM 1888 C CA . GLU B 1 107 ? -7.355 16.516 5.801 1 91.62 107 GLU B CA 1
ATOM 1889 C C . GLU B 1 107 ? -6.496 15.867 6.879 1 91.62 107 GLU B C 1
ATOM 1891 O O . GLU B 1 107 ? -6.637 14.672 7.152 1 91.62 107 GLU B O 1
ATOM 1896 N N . SER B 1 108 ? -5.559 16.688 7.383 1 91.88 108 SER B N 1
ATOM 1897 C CA . SER B 1 108 ? -4.672 16.203 8.438 1 91.88 108 SER B CA 1
ATOM 1898 C C . SER B 1 108 ? -4.945 16.922 9.758 1 91.88 108 SER B C 1
ATOM 1900 O O . SER B 1 108 ? -5.566 17.984 9.773 1 91.88 108 SER B O 1
ATOM 1902 N N . THR B 1 109 ? -4.547 16.219 10.859 1 86.44 109 THR B N 1
ATOM 1903 C CA . THR B 1 109 ? -4.695 16.828 12.18 1 86.44 109 THR B CA 1
ATOM 1904 C C . THR B 1 109 ? -3.406 16.688 12.984 1 86.44 109 THR B C 1
ATOM 1906 O O . THR B 1 109 ? -2.58 15.82 12.703 1 86.44 109 THR B O 1
ATOM 1909 N N . THR B 1 110 ? -3.127 17.578 13.883 1 83.38 110 THR B N 1
ATOM 1910 C CA . THR B 1 110 ? -2.045 17.453 14.852 1 83.38 110 THR B CA 1
ATOM 1911 C C . THR B 1 110 ? -2.529 16.734 16.109 1 83.38 110 THR B C 1
ATOM 1913 O O . THR B 1 110 ? -1.73 16.141 16.844 1 83.38 110 THR B O 1
ATOM 1916 N N . ASP B 1 111 ? -3.875 16.891 16.5 1 64.81 111 ASP B N 1
ATOM 1917 C CA . ASP B 1 111 ? -4.441 16.219 17.656 1 64.81 111 ASP B CA 1
ATOM 1918 C C . ASP B 1 111 ? -5.512 15.203 17.234 1 64.81 111 ASP B C 1
ATOM 1920 O O . ASP B 1 111 ? -6.547 15.586 16.688 1 64.81 111 ASP B O 1
ATOM 1924 N N . PRO B 1 112 ? -5.148 13.898 17.312 1 58.5 112 PRO B N 1
ATOM 1925 C CA . PRO B 1 112 ? -6.164 12.953 16.844 1 58.5 112 PRO B CA 1
ATOM 1926 C C . PRO B 1 112 ? -7.457 13.023 17.641 1 58.5 112 PRO B C 1
ATOM 1928 O O . PRO B 1 112 ? -8.477 12.453 17.234 1 58.5 112 PRO B O 1
ATOM 1931 N N . GLY B 1 113 ? -7.492 13.297 19.016 1 48.34 113 GLY B N 1
ATOM 1932 C CA . GLY B 1 113 ? -8.734 13.367 19.766 1 48.34 113 GLY B CA 1
ATOM 1933 C C . GLY B 1 113 ? -9.75 14.312 19.141 1 48.34 113 GLY B C 1
ATOM 1934 O O . GLY B 1 113 ? -10.859 14.469 19.656 1 48.34 113 GLY B O 1
ATOM 1935 N N . ALA B 1 114 ? -9.352 15.203 18.312 1 44.81 114 ALA B N 1
ATOM 1936 C CA . ALA B 1 114 ? -10.367 16.109 17.797 1 44.81 114 ALA B CA 1
ATOM 1937 C C . ALA B 1 114 ? -11.195 15.43 16.703 1 44.81 114 ALA B C 1
ATOM 1939 O O . ALA B 1 114 ? -10.641 14.938 15.711 1 44.81 114 ALA B O 1
ATOM 1940 N N . SER B 1 115 ? -12.195 14.711 17 1 42 115 SER B N 1
ATOM 1941 C CA . SER B 1 115 ? -13.164 14.102 16.094 1 42 115 SER B CA 1
ATOM 1942 C C . SER B 1 115 ? -13.398 14.984 14.867 1 42 115 SER B C 1
ATOM 1944 O O . SER B 1 115 ? -13.375 16.203 14.961 1 42 115 SER B O 1
ATOM 1946 N N . PRO B 1 116 ? -13.289 14.461 13.656 1 41.75 116 PRO B N 1
ATOM 1947 C CA . PRO B 1 116 ? -13.625 15.258 12.469 1 41.75 116 PRO B CA 1
ATOM 1948 C C . PRO B 1 116 ? -14.836 16.156 12.688 1 41.75 116 PRO B C 1
ATOM 1950 O O . PRO B 1 116 ? -15.164 16.969 11.82 1 41.75 116 PRO B O 1
ATOM 1953 N N . SER B 1 117 ? -15.672 15.867 13.594 1 36.78 117 SER B N 1
ATOM 1954 C CA . SER B 1 117 ? -16.844 16.719 13.805 1 36.78 117 SER B CA 1
ATOM 1955 C C . SER B 1 117 ? -16.438 18.156 14.117 1 36.78 117 SER B C 1
ATOM 1957 O O . SER B 1 117 ? -17.156 19.094 13.75 1 36.78 117 SER B O 1
ATOM 1959 N N . ASP B 1 118 ? -15.352 18.312 14.812 1 34.94 118 ASP B N 1
ATOM 1960 C CA . ASP B 1 118 ? -15.094 19.656 15.32 1 34.94 118 ASP B CA 1
ATOM 1961 C C . ASP B 1 118 ? -14.414 20.531 14.266 1 34.94 118 ASP B C 1
ATOM 1963 O O . ASP B 1 118 ? -14.375 21.75 14.398 1 34.94 118 ASP B O 1
ATOM 1967 N N . ALA B 1 119 ? -13.695 20.016 13.398 1 35.28 119 ALA B N 1
ATOM 1968 C CA . ALA B 1 119 ? -13.078 20.859 12.367 1 35.28 119 ALA B CA 1
ATOM 1969 C C . ALA B 1 119 ? -14.125 21.422 11.414 1 35.28 119 ALA B C 1
ATOM 1971 O O . ALA B 1 119 ? -13.82 22.266 10.57 1 35.28 119 ALA B O 1
ATOM 1972 N N . LYS B 1 120 ? -15.273 20.828 11.281 1 34.59 120 LYS B N 1
ATOM 1973 C CA . LYS B 1 120 ? -16.359 21.531 10.602 1 34.59 120 LYS B CA 1
ATOM 1974 C C . LYS B 1 120 ? -16.734 22.812 11.344 1 34.59 120 LYS B C 1
ATOM 1976 O O . LYS B 1 120 ? -17.344 23.719 10.766 1 34.59 120 LYS B O 1
ATOM 1981 N N . TYR B 1 121 ? -16.594 22.734 12.602 1 33.25 121 TYR B N 1
ATOM 1982 C CA . TYR B 1 121 ? -17.109 23.859 13.383 1 33.25 121 TYR B CA 1
ATOM 1983 C C . TYR B 1 121 ? -16.234 25.094 13.203 1 33.25 121 TYR B C 1
ATOM 1985 O O . TYR B 1 121 ? -16.719 26.219 13.18 1 33.25 121 TYR B O 1
ATOM 1993 N N . LEU B 1 122 ? -14.883 24.922 13.062 1 31.78 122 LEU B N 1
ATOM 1994 C CA . LEU B 1 122 ? -14.094 26.156 12.984 1 31.78 122 LEU B CA 1
ATOM 1995 C C . LEU B 1 122 ? -14.219 26.797 11.609 1 31.78 122 LEU B C 1
ATOM 1997 O O . LEU B 1 122 ? -14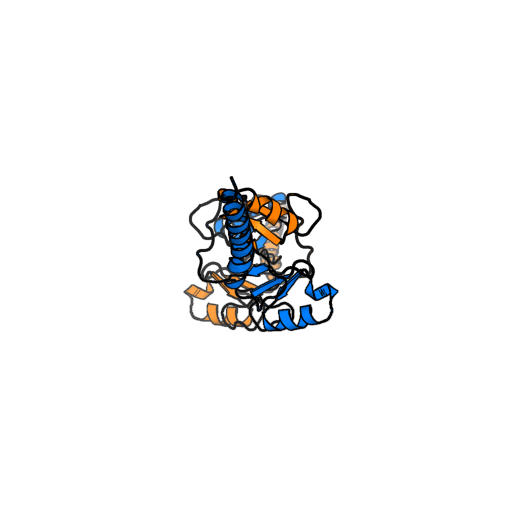.266 28.031 11.5 1 31.78 122 LEU B O 1
ATOM 2001 N N . ILE B 1 123 ? -14.312 25.984 10.617 1 32.28 123 ILE B N 1
ATOM 2002 C CA . ILE B 1 123 ? -14.438 26.625 9.312 1 32.28 123 ILE B CA 1
ATOM 2003 C C . ILE B 1 123 ? -15.844 27.203 9.156 1 32.28 123 ILE B C 1
ATOM 2005 O O . ILE B 1 123 ? -16.016 28.266 8.562 1 32.28 123 ILE B O 1
ATOM 2009 N N . VAL B 1 124 ? -16.781 26.438 9.68 1 32.69 124 VAL B N 1
ATOM 2010 C CA . VAL B 1 124 ? -18.141 26.969 9.562 1 32.69 124 VAL B CA 1
ATOM 2011 C C . VAL B 1 124 ? -18.281 28.219 10.422 1 32.69 124 VAL B C 1
ATOM 2013 O O . VAL B 1 124 ? -19.172 29.047 10.195 1 32.69 124 VAL B O 1
ATOM 2016 N N . LYS B 1 125 ? -17.562 28.156 11.578 1 32.75 125 LYS B N 1
ATOM 2017 C CA . LYS B 1 125 ? -17.703 29.344 12.398 1 32.75 125 LYS B CA 1
ATOM 2018 C C . LYS B 1 125 ? -17.094 30.562 11.711 1 32.75 125 LYS B C 1
ATOM 2020 O O . LYS B 1 125 ? -17.547 31.688 11.898 1 32.75 125 LYS B O 1
ATOM 2025 N N . LYS B 1 126 ? -16.047 30.297 10.992 1 33.22 126 LYS B N 1
ATOM 2026 C CA . LYS B 1 126 ? -15.477 31.484 10.375 1 33.22 126 LYS B CA 1
ATOM 2027 C C . LYS B 1 126 ? -16.359 31.984 9.234 1 33.22 126 LYS B C 1
ATOM 2029 O O . LYS B 1 126 ? -16.484 33.188 9.039 1 33.22 126 LYS B O 1
ATOM 2034 N N . PHE B 1 127 ? -16.969 30.953 8.594 1 32.59 127 PHE B N 1
ATOM 2035 C CA . PHE B 1 127 ? -17.828 31.422 7.52 1 32.59 127 PHE B CA 1
ATOM 2036 C C . PHE B 1 127 ? -19.078 32.125 8.078 1 32.59 127 PHE B C 1
ATOM 2038 O O . PHE B 1 127 ? -19.578 33.062 7.488 1 32.59 127 PHE B O 1
ATOM 2045 N N . GLN B 1 128 ? -19.547 31.516 9.219 1 33.94 128 GLN B N 1
ATOM 2046 C CA . GLN B 1 128 ? -20.734 32.156 9.781 1 33.94 128 GLN B CA 1
ATOM 2047 C C . GLN B 1 128 ? -20.391 33.531 10.336 1 33.94 128 GLN B C 1
ATOM 2049 O O . GLN B 1 128 ? -21.25 34.406 10.438 1 33.94 128 GLN B O 1
ATOM 2054 N N . LYS B 1 129 ? -19.172 33.656 10.891 1 35.09 129 LYS B N 1
ATOM 2055 C CA . LYS B 1 129 ? -18.812 34.969 11.367 1 35.09 129 LYS B CA 1
ATOM 2056 C C . LYS B 1 129 ? -18.703 35.969 10.203 1 35.09 129 LYS B C 1
ATOM 2058 O O . LYS B 1 129 ? -19.047 37.156 10.352 1 35.09 129 LYS B O 1
ATOM 2063 N N . LEU B 1 130 ? -18.266 35.312 9.07 1 34.97 130 LEU B N 1
ATOM 2064 C CA . LEU B 1 130 ? -18.156 36.25 7.961 1 34.97 130 LEU B CA 1
ATOM 2065 C C . LEU B 1 130 ? -19.547 36.688 7.5 1 34.97 130 LEU B C 1
ATOM 2067 O O . LEU B 1 130 ? -19.703 37.812 7.043 1 34.97 130 LEU B O 1
ATOM 2071 N N . LYS B 1 131 ? -20.578 35.844 7.633 1 36.34 131 LYS B N 1
ATOM 2072 C CA . LYS B 1 131 ? -21.938 36.219 7.215 1 36.34 131 LYS B CA 1
ATOM 2073 C C . LYS B 1 131 ? -22.547 37.219 8.18 1 36.34 131 LYS B C 1
ATOM 2075 O O . LYS B 1 131 ? -23.312 38.094 7.766 1 36.34 131 LYS B O 1
ATOM 2080 N N . ILE B 1 132 ? -22.25 36.969 9.43 1 36.59 132 ILE B N 1
ATOM 2081 C CA . ILE B 1 132 ? -22.828 37.844 10.414 1 36.59 132 ILE B CA 1
ATOM 2082 C C . ILE B 1 132 ? -22.234 39.25 10.25 1 36.59 132 ILE B C 1
ATOM 2084 O O . ILE B 1 132 ? -22.953 40.25 10.344 1 36.59 132 ILE B O 1
ATOM 2088 N N . MET B 1 133 ? -20.969 39.281 9.938 1 35.34 133 MET B N 1
ATOM 2089 C CA . MET B 1 133 ? -20.359 40.625 9.797 1 35.34 133 MET B CA 1
ATOM 2090 C C . MET B 1 133 ? -20.938 41.344 8.594 1 35.34 133 MET B C 1
ATOM 2092 O O . MET B 1 133 ? -21.094 42.562 8.617 1 35.34 133 MET B O 1
ATOM 2096 N N . LEU B 1 134 ? -21.391 40.562 7.598 1 39 134 LEU B N 1
ATOM 2097 C CA . LEU B 1 134 ? -21.922 41.219 6.41 1 39 134 LEU B CA 1
ATOM 2098 C C . LEU B 1 134 ? -23.328 41.75 6.672 1 39 134 LEU B C 1
ATOM 2100 O O . LEU B 1 134 ? -23.766 42.719 6.035 1 39 134 LEU B O 1
ATOM 2104 N N . HIS B 1 135 ? -24.125 41 7.488 1 40.41 135 HIS B N 1
ATOM 2105 C CA . HIS B 1 135 ? -25.484 41.469 7.68 1 40.41 135 HIS B CA 1
ATOM 2106 C C . HIS B 1 135 ? -25.516 42.75 8.523 1 40.41 135 HIS B C 1
ATOM 2108 O O . HIS B 1 135 ? -26.531 43.438 8.586 1 40.41 135 HIS B O 1
ATOM 2114 N N . LEU B 1 136 ? -24.5 42.781 9.414 1 38.66 136 LEU B N 1
ATOM 2115 C CA . LEU B 1 136 ? -24.609 43.938 10.297 1 38.66 136 LEU B CA 1
ATOM 2116 C C . LEU B 1 136 ? -24.422 45.25 9.516 1 38.66 136 LEU B C 1
ATOM 2118 O O . LEU B 1 136 ? -24.812 46.312 9.984 1 38.66 136 LEU B O 1
ATOM 2122 N N . GLU B 1 137 ? -23.688 45.125 8.414 1 40.62 137 GLU B N 1
ATOM 2123 C CA . GLU B 1 137 ? -23.438 46.438 7.812 1 40.62 137 GLU B CA 1
ATOM 2124 C C . GLU B 1 137 ? -24.672 46.938 7.078 1 40.62 137 GLU B C 1
ATOM 2126 O O . GLU B 1 137 ? -24.672 48.062 6.559 1 40.62 137 GLU B O 1
ATOM 2131 N N . GLY B 1 138 ? -25.625 46 6.793 1 38.97 138 GLY B N 1
ATOM 2132 C CA . GLY B 1 138 ? -26.672 46.562 5.941 1 38.97 138 GLY B CA 1
ATOM 2133 C C . GLY B 1 138 ? -27.594 47.5 6.668 1 38.97 138 GLY B C 1
ATOM 2134 O O . GLY B 1 138 ? -28.531 48.031 6.078 1 38.97 138 GLY B O 1
ATOM 2135 N N . GLY B 1 139 ? -27.594 47.406 7.992 1 34.31 139 GLY B N 1
ATOM 2136 C CA . GLY B 1 139 ? -28.688 48.156 8.602 1 34.31 139 GLY B CA 1
ATOM 2137 C C . GLY B 1 139 ? -28.516 49.656 8.438 1 34.31 139 GLY B C 1
ATOM 2138 O O . GLY B 1 139 ? -29.406 50.438 8.797 1 34.31 139 GLY B O 1
ATOM 2139 N N . LEU B 1 140 ? -27.266 50.156 8.352 1 32.56 140 LEU B N 1
ATOM 2140 C CA . LEU B 1 140 ? -27.203 51.594 8.578 1 32.56 140 LEU B CA 1
ATOM 2141 C C . LEU B 1 140 ? -27.609 52.375 7.328 1 32.56 140 LEU B C 1
ATOM 2143 O O . LEU B 1 140 ? -27.938 53.562 7.402 1 32.56 140 LEU B O 1
ATOM 2147 N N . LEU B 1 141 ? -27.844 51.75 6.141 1 24.92 141 LEU B N 1
ATOM 2148 C CA . LEU B 1 141 ? -28.391 52.812 5.312 1 24.92 141 LEU B CA 1
ATOM 2149 C C . LEU B 1 141 ? -29.891 52.938 5.539 1 24.92 141 LEU B C 1
ATOM 2151 O O . LEU B 1 141 ? -30.594 51.969 5.723 1 24.92 141 LEU B O 1
#

Secondary structure (DSSP, 8-state):
-PBBPTTTSSSB--EEETTTTEEE-HHHHHHHHTS-HHHHT--EEEEE-SS---PBPTTTSSSB--EEETTTTEEE-HHHHHHHHTSSHHHHTS-EEE----EE-S--BS-TTS-TTTHHHHHHHHHHHHHHHHHHGGG--/-PBBPTTTSSSB--EEETTTTEEE-HHHHHHHHTS-HHHHT--EEEEE--S---PBPTTTSSSB--EEETTTTEEE-HHHHHHHHTSSHHHHT--EEE----EE-S--BS-TTS-TTTHHHHHHHHHHHHHHHHHHGGG--

Solvent-accessible surface area (backbone atoms only — not comparable to full-atom values): 15192 Å² total; per-residue (Å²): 86,48,40,29,10,67,77,80,53,56,47,62,35,39,30,34,27,68,87,74,70,40,37,24,22,70,69,55,42,53,56,58,32,62,70,42,75,75,47,35,64,42,51,28,29,42,44,43,57,68,87,70,78,60,52,54,8,69,77,80,62,67,49,54,26,42,35,32,30,63,81,74,46,41,38,21,19,70,70,58,42,50,60,57,32,66,70,45,73,74,50,49,65,52,54,31,28,48,51,42,61,25,30,44,48,86,68,63,39,55,57,80,87,59,52,80,72,56,64,54,48,57,57,48,46,51,52,47,48,51,50,50,57,56,57,61,61,61,67,77,112,87,46,40,28,9,66,78,78,52,57,46,63,36,39,28,34,28,69,88,74,68,39,37,24,23,70,70,54,42,52,57,60,30,62,70,42,74,74,48,35,65,42,53,29,29,41,44,43,59,68,86,66,78,60,53,53,9,69,78,78,62,67,49,55,26,41,35,34,30,63,81,75,48,41,39,22,18,71,69,59,41,49,58,57,33,65,69,44,72,74,51,50,65,53,56,31,27,48,51,41,60,25,30,42,50,86,68,63,39,55,56,81,85,59,53,78,70,56,64,52,47,57,56,48,46,51,51,49,48,52,51,51,58,56,58,62,62,60,65,78,111

Organism: Hibiscus syriacus (NCBI:txid10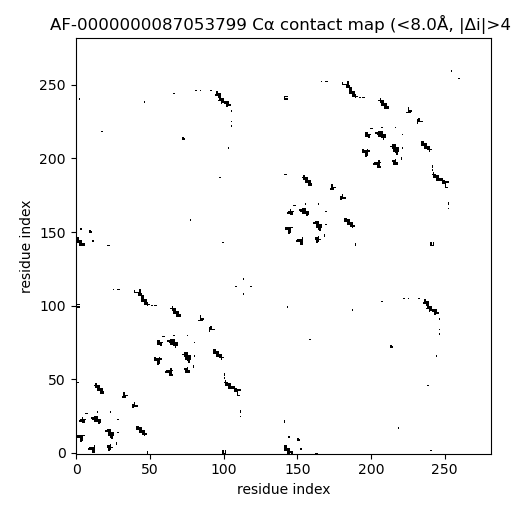6335)